Protein AF-A0A2N8KM62-F1 (afdb_monomer)

pLDDT: mean 80.36, std 12.89, range [34.88, 95.12]

Sequence (244 aa):
MKYATEVLDLLGTYPKRDFRMMEIVNYILGDNKNRQVREAARKAVTRVLQAMESGGSLVRIAPIHERGGYATYRLKSYAIPDDAPGEDRIASVLGDLSPEALARIRAHAKSQKLPDPYHAFMKQKTRSAGRGIGFELTFAEWWEFWQDHYHLRGSGPNDLCMGRYGDTGPYAVGNIYLTTIRGNMADYVGSAKKEADVANLTSRRRAELIAMAEAVANRPPPQYTYEQVQAMLKLGIPFELRAT

Secondary structure (DSSP, 8-state):
-TTHHHHHHHHHH-TT--EEHHHHHHHHHTT---HHHHHHHHHHHHHHHHHHHHTTSEEEEPPSSTTT---EEEES----TT---THHHHHHHHTT--HHHHHHHHHHHHHTT---HHHHHHHHHHHHHTTT--B---HHHHHHHHTTTGGGBSSSTTSEEEE-GGG-S-B-TTS-EEEEHHHHHHHHHHSHHHHHHHHHHHHHHHHHHHHHHHHHHTSPPPSS-HHHHHHHHHTT--------

Organism: NCBI:txid1389932

Solvent-accessible surface area (backbone atoms only — not comparable to full-atom values): 14134 Å² total; per-residue (Å²): 120,67,64,46,65,60,52,49,48,56,36,64,76,39,56,91,48,74,38,38,69,67,55,56,44,39,68,75,53,56,90,64,78,53,64,70,61,51,53,53,45,47,55,36,48,50,53,45,52,51,52,32,41,76,66,62,47,35,47,80,44,77,42,92,38,98,77,91,45,61,50,32,39,33,50,55,84,76,75,59,100,78,73,63,65,77,62,53,61,47,34,62,46,21,44,93,43,49,73,66,56,51,51,52,52,44,51,51,30,51,74,71,72,43,75,54,59,67,59,54,50,53,53,49,50,54,54,32,51,78,68,76,34,52,70,70,55,28,47,36,64,49,41,69,76,30,65,92,55,47,91,46,50,63,85,51,58,79,19,34,40,80,49,37,60,93,78,47,80,37,46,30,90,93,29,56,45,81,38,29,46,47,51,53,48,53,52,45,74,74,34,75,62,46,59,52,52,52,50,51,52,50,52,51,52,50,51,54,51,48,54,53,49,51,55,58,70,69,46,65,77,69,91,60,54,71,68,55,50,53,50,29,62,76,69,69,50,88,79,80,92,64,85,112

Mean predicted aligned error: 17.61 Å

Nearest PDB structures (foldseek):
  5u8o-assembly1_B  TM=7.313E-01  e=1.414E-01  Burkholderia multivorans ATCC 17616
  6lbi-assembly1_D  TM=6.551E-01  e=1.822E-01  Homo sapiens
  8clj-assembly1_A  TM=5.598E-01  e=9.074E-02  Homo sapiens
  5vyv-assembly1_A  TM=5.695E-01  e=1.605E-01  Escherichia coli O157:H7
  2hfh-assembly1_A  TM=5.813E-01  e=3.435E-01  Rattus norvegicus

Foldseek 3Di:
DPCLVLLCVVQVVPQPDWDFLVRSLCSVQPPDPDPVVSVVSSVVVVVNQVVCVVVVQKDWADFPDPPPTTIIMHGPPDPPVPPDDPLVVLCQQQPVDDPVNLVVQQVVCVVVVHPRLVVVVVVVCVVCVVVVAAAPDHSNRVCVQQVVPVVQDDDDQQGKDKAFVLNDHHNDVVGIDIDGNVRVVVSCVPHPVVVVVV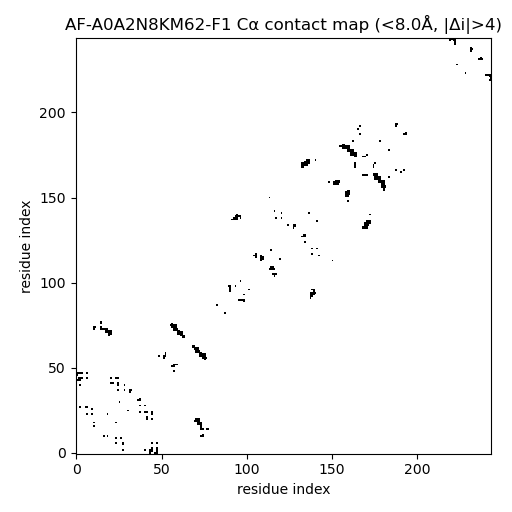VVVVVVVVVVVVVVVVVVVPFDDWPDDPVRVVVCVVVVNDDDRDRD

Radius of gyration: 28.02 Å; Cα contacts (8 Å, |Δi|>4): 225; chains: 1; bounding box: 74×58×62 Å

Structure (mmCIF, N/CA/C/O backbone):
data_AF-A0A2N8KM62-F1
#
_entry.id   AF-A0A2N8KM62-F1
#
loop_
_atom_site.group_PDB
_atom_site.id
_atom_site.type_symbol
_atom_site.label_atom_id
_atom_site.label_alt_id
_atom_site.label_comp_id
_atom_site.label_asym_id
_atom_site.label_entity_id
_atom_site.label_seq_id
_atom_site.pdbx_PDB_ins_code
_atom_site.Cartn_x
_atom_site.Cartn_y
_atom_site.Cartn_z
_atom_site.occupancy
_atom_site.B_iso_or_equiv
_atom_site.auth_seq_id
_atom_site.auth_comp_id
_atom_site.auth_asym_id
_atom_site.auth_atom_id
_atom_site.pdbx_PDB_model_num
ATOM 1 N N . MET A 1 1 ? 20.047 31.150 10.821 1.00 74.75 1 MET A N 1
ATOM 2 C CA . MET A 1 1 ? 18.856 30.986 9.952 1.00 74.75 1 MET A CA 1
ATOM 3 C C . MET A 1 1 ? 17.656 30.653 10.824 1.00 74.75 1 MET A C 1
AT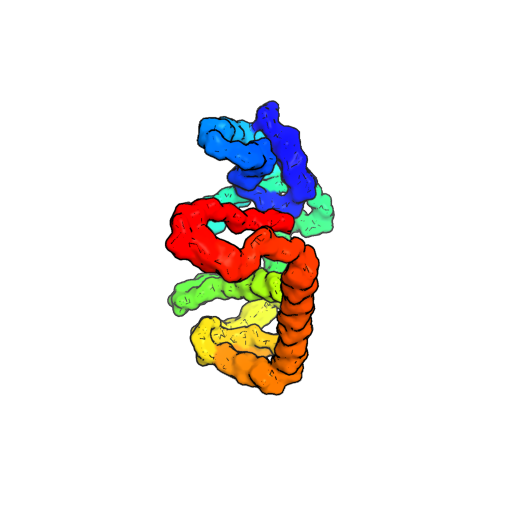OM 5 O O . MET A 1 1 ? 17.812 29.855 11.736 1.00 74.75 1 MET A O 1
ATOM 9 N N . LYS A 1 2 ? 16.487 31.255 10.578 1.00 84.06 2 LYS A N 1
ATOM 10 C CA . LYS A 1 2 ? 15.264 30.939 11.336 1.00 84.06 2 LYS A CA 1
ATOM 11 C C . LYS A 1 2 ? 14.815 29.499 11.030 1.00 84.06 2 LYS A C 1
ATOM 13 O O . LYS A 1 2 ? 14.810 29.134 9.857 1.00 84.06 2 LYS A O 1
ATOM 18 N N . TYR A 1 3 ? 14.434 28.735 12.056 1.00 90.62 3 TYR A N 1
ATOM 19 C CA . TYR A 1 3 ? 13.976 27.336 11.997 1.00 90.62 3 TYR A CA 1
ATOM 20 C C . TYR A 1 3 ? 15.023 26.262 11.658 1.00 90.62 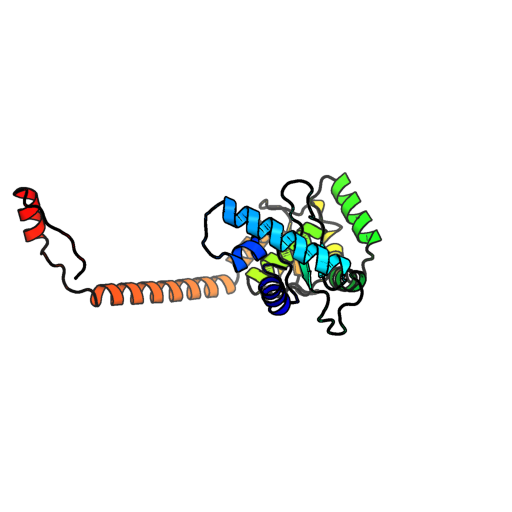3 TYR A C 1
ATOM 22 O O . TYR A 1 3 ? 14.665 25.133 11.336 1.00 90.62 3 TYR A O 1
ATOM 30 N N . ALA A 1 4 ? 16.317 26.591 11.676 1.00 88.00 4 ALA A N 1
ATOM 31 C CA . ALA A 1 4 ? 17.352 25.617 11.325 1.00 88.00 4 ALA A CA 1
ATOM 32 C C . ALA A 1 4 ? 17.422 24.452 12.324 1.00 88.00 4 ALA A C 1
ATOM 34 O O . ALA A 1 4 ? 17.518 23.301 11.908 1.00 88.00 4 ALA A O 1
ATOM 35 N N . THR A 1 5 ? 17.333 24.748 13.621 1.00 89.12 5 THR A N 1
ATOM 36 C CA . THR A 1 5 ? 17.393 23.743 14.687 1.00 89.12 5 THR A CA 1
ATOM 37 C C . THR A 1 5 ? 16.204 22.797 14.615 1.00 89.12 5 THR A C 1
ATOM 39 O O . THR A 1 5 ? 16.382 21.594 14.686 1.00 89.12 5 THR A O 1
ATOM 42 N N . GLU A 1 6 ? 15.007 23.324 14.388 1.00 92.25 6 GLU A N 1
ATOM 43 C CA . GLU A 1 6 ? 13.751 22.578 14.325 1.00 92.25 6 GLU A CA 1
ATOM 44 C C . GLU A 1 6 ? 13.680 21.689 13.078 1.00 92.25 6 GLU A C 1
ATOM 46 O O . GLU A 1 6 ? 13.159 20.578 13.125 1.00 92.25 6 GLU A O 1
ATOM 51 N N . VAL A 1 7 ? 14.234 22.158 11.955 1.00 91.31 7 VAL A N 1
ATOM 52 C CA . VAL A 1 7 ? 14.381 21.337 10.745 1.00 91.31 7 VAL A CA 1
ATOM 53 C C . VAL A 1 7 ? 15.374 20.201 10.988 1.00 91.31 7 VAL A C 1
ATOM 55 O O . VAL A 1 7 ? 15.086 19.062 10.628 1.00 91.31 7 VAL A O 1
ATOM 58 N N . LEU A 1 8 ? 16.527 20.487 11.598 1.00 88.50 8 LEU A N 1
ATOM 59 C CA . LEU A 1 8 ? 17.526 19.465 11.918 1.00 88.50 8 LEU A CA 1
ATOM 60 C C . LEU A 1 8 ? 17.007 18.454 12.940 1.00 88.50 8 LEU A C 1
ATOM 62 O O . LEU A 1 8 ? 17.235 17.264 12.767 1.00 88.50 8 LEU A O 1
ATOM 66 N N . ASP A 1 9 ? 16.279 18.917 13.950 1.00 88.88 9 ASP A N 1
ATOM 67 C CA . ASP A 1 9 ? 15.632 18.092 14.964 1.00 88.88 9 ASP A CA 1
ATOM 68 C C . ASP A 1 9 ? 14.613 17.135 14.329 1.00 88.88 9 ASP A C 1
ATOM 70 O O . ASP A 1 9 ? 14.718 15.919 14.493 1.00 88.88 9 ASP A O 1
ATOM 74 N N . LEU A 1 10 ? 13.701 17.647 13.493 1.00 89.19 10 LEU A N 1
ATOM 75 C CA . LEU A 1 10 ? 12.715 16.821 12.790 1.00 89.19 10 LEU A CA 1
ATOM 76 C C . LEU A 1 10 ? 13.371 15.775 11.884 1.00 89.19 10 LEU A C 1
ATOM 78 O O . LEU A 1 10 ? 13.026 14.593 11.932 1.00 89.19 10 LEU A O 1
ATOM 82 N N . LEU A 1 11 ? 14.292 16.209 11.021 1.00 87.00 11 LEU A N 1
ATOM 83 C CA . LEU A 1 11 ? 14.924 15.308 10.061 1.00 87.00 11 LEU A CA 1
ATOM 84 C C . LEU A 1 11 ? 15.868 14.318 10.758 1.00 87.00 11 LEU A C 1
ATOM 86 O O . LEU A 1 11 ? 15.978 13.174 10.324 1.00 87.00 11 LEU A O 1
ATOM 90 N N . GLY A 1 12 ? 16.535 14.748 11.831 1.00 80.06 12 GLY A N 1
ATOM 91 C CA . GLY A 1 12 ? 17.458 13.938 12.624 1.00 80.06 12 GLY A CA 1
ATOM 92 C C . GLY A 1 12 ? 16.749 12.911 13.499 1.00 80.06 12 GLY A C 1
ATOM 93 O O . GLY A 1 12 ? 17.238 11.794 13.635 1.00 80.06 12 GLY A O 1
ATOM 94 N N . THR A 1 13 ? 15.565 13.242 14.018 1.00 84.62 13 THR A N 1
ATOM 95 C CA . THR A 1 13 ? 14.718 12.297 14.763 1.00 84.62 13 THR A CA 1
ATOM 96 C C . THR A 1 13 ? 14.219 11.164 13.864 1.00 84.62 13 THR A C 1
ATOM 98 O O . THR A 1 13 ? 14.067 10.026 14.307 1.00 84.62 13 THR A O 1
ATOM 101 N N . TYR A 1 14 ? 13.987 11.447 12.578 1.00 79.94 14 TYR A N 1
ATOM 102 C CA . TYR A 1 14 ? 13.436 10.485 11.622 1.00 79.94 14 TYR A CA 1
ATOM 103 C C . TYR A 1 14 ? 14.301 10.353 10.353 1.00 79.94 14 TYR A C 1
ATOM 105 O O . TYR A 1 14 ? 13.837 10.663 9.251 1.00 79.94 14 TYR A O 1
ATOM 113 N N . PRO A 1 15 ? 15.530 9.814 10.453 1.00 71.12 15 PRO A N 1
ATOM 114 C CA . PRO A 1 15 ? 16.507 9.843 9.360 1.00 71.12 15 PRO A CA 1
ATOM 115 C C . PRO A 1 15 ? 16.106 8.987 8.147 1.00 71.12 15 PRO A C 1
ATOM 117 O O . PRO A 1 15 ? 16.557 9.233 7.033 1.00 71.12 15 PRO A O 1
ATOM 120 N N . LYS A 1 16 ? 15.229 7.989 8.335 1.00 69.62 16 LYS A N 1
ATOM 121 C CA . LYS A 1 16 ? 14.744 7.088 7.270 1.00 69.62 16 LYS A CA 1
ATOM 122 C C . LYS A 1 16 ? 13.489 7.598 6.551 1.00 69.62 16 LYS A C 1
ATOM 124 O O . LYS A 1 16 ? 13.019 6.940 5.623 1.00 69.62 16 LYS A O 1
ATOM 129 N N . ARG A 1 17 ? 12.909 8.717 6.996 1.00 78.56 17 ARG A N 1
ATOM 130 C CA . ARG A 1 17 ? 11.636 9.237 6.487 1.00 78.56 17 ARG A CA 1
ATOM 131 C C . ARG A 1 17 ? 11.856 10.416 5.548 1.00 78.56 17 ARG A C 1
ATOM 133 O O . ARG A 1 17 ? 12.676 11.291 5.795 1.00 78.56 17 ARG A O 1
ATOM 140 N N . ASP A 1 18 ? 11.049 10.442 4.497 1.00 84.38 18 ASP A N 1
ATOM 141 C CA . ASP A 1 18 ? 10.949 11.564 3.576 1.00 84.38 18 ASP A CA 1
ATOM 142 C C . ASP A 1 18 ? 9.881 12.541 4.049 1.00 84.38 18 ASP A C 1
ATOM 144 O O . ASP A 1 18 ? 8.747 12.145 4.332 1.00 84.38 18 ASP A O 1
ATOM 148 N N . PHE A 1 19 ? 10.235 13.822 4.107 1.00 89.62 19 PHE A N 1
ATOM 149 C CA . PHE A 1 19 ? 9.333 14.872 4.563 1.00 89.62 19 PHE A CA 1
ATOM 150 C C . PHE A 1 19 ? 8.953 15.814 3.434 1.00 89.62 19 PHE A C 1
ATOM 152 O O . PHE A 1 19 ? 9.796 16.271 2.662 1.00 89.62 19 PHE A O 1
ATOM 159 N N . ARG A 1 20 ? 7.668 16.158 3.358 1.00 93.19 20 ARG A N 1
ATOM 160 C CA . ARG A 1 20 ? 7.171 17.223 2.482 1.00 93.19 20 ARG A CA 1
ATOM 161 C C . ARG A 1 20 ? 7.429 18.583 3.109 1.00 93.19 20 ARG A C 1
ATOM 163 O O . ARG A 1 20 ? 7.336 18.739 4.323 1.00 93.19 20 ARG A O 1
ATOM 170 N N . MET A 1 21 ? 7.579 19.610 2.272 1.00 92.75 21 MET A N 1
ATOM 171 C CA . MET A 1 21 ? 7.675 21.008 2.726 1.00 92.75 21 MET A CA 1
ATOM 172 C C . MET A 1 21 ? 6.576 21.372 3.741 1.00 92.75 21 MET A C 1
ATOM 174 O O . MET A 1 21 ? 6.852 21.960 4.782 1.00 92.75 21 MET A O 1
ATOM 178 N N . MET A 1 22 ? 5.326 20.990 3.463 1.00 90.50 22 MET A N 1
ATOM 179 C CA . MET A 1 22 ? 4.202 21.311 4.347 1.00 90.50 22 MET A CA 1
ATOM 180 C C . MET A 1 22 ? 4.213 20.530 5.662 1.00 90.50 22 MET A C 1
ATOM 182 O O . MET A 1 22 ? 3.691 21.033 6.648 1.00 90.50 22 MET A O 1
ATOM 186 N N . GLU A 1 23 ? 4.816 19.345 5.705 1.00 90.25 23 GLU A N 1
ATOM 187 C CA . GLU A 1 23 ? 4.954 18.575 6.946 1.00 90.25 23 GLU A CA 1
ATOM 188 C C . GLU A 1 23 ? 5.985 19.219 7.869 1.00 90.25 23 GLU A C 1
ATOM 190 O O . GLU A 1 23 ? 5.721 19.362 9.057 1.00 90.25 23 GLU A O 1
ATOM 195 N N . ILE A 1 24 ? 7.094 19.706 7.308 1.00 93.00 24 ILE A N 1
ATOM 196 C CA . ILE A 1 24 ? 8.117 20.452 8.052 1.00 93.00 24 ILE A CA 1
ATOM 197 C C . ILE A 1 24 ? 7.524 21.751 8.613 1.00 93.00 24 ILE A C 1
ATOM 199 O O . ILE A 1 24 ? 7.678 22.062 9.790 1.00 93.00 24 ILE A O 1
ATOM 203 N N . VAL A 1 25 ? 6.782 22.498 7.789 1.00 93.19 25 VAL A N 1
ATOM 204 C CA . VAL A 1 25 ? 6.113 23.732 8.234 1.00 93.19 25 VAL A CA 1
ATOM 205 C C . VAL A 1 25 ? 5.067 23.446 9.316 1.00 93.19 25 VAL A C 1
ATOM 207 O O . VAL A 1 25 ? 4.965 24.215 10.269 1.00 93.19 25 VAL A O 1
ATOM 210 N N . ASN A 1 26 ? 4.306 22.353 9.196 1.00 92.50 26 ASN A N 1
ATOM 211 C CA . ASN A 1 26 ? 3.326 21.955 10.208 1.00 92.50 26 ASN A CA 1
ATOM 212 C C . ASN A 1 26 ? 3.988 21.527 11.522 1.00 92.50 26 ASN A C 1
ATOM 214 O O . ASN A 1 26 ? 3.455 21.847 12.575 1.00 92.50 26 ASN A O 1
ATOM 218 N N . TYR A 1 27 ? 5.144 20.861 11.477 1.00 91.25 27 TYR A N 1
ATOM 219 C CA . TYR A 1 27 ? 5.909 20.526 12.681 1.00 91.25 27 TYR A CA 1
ATOM 220 C C . TYR A 1 27 ? 6.332 21.786 13.448 1.00 91.25 27 TYR A C 1
ATOM 222 O O . TYR A 1 27 ? 6.146 21.875 14.654 1.00 91.25 27 TYR A O 1
ATOM 230 N N . ILE A 1 28 ? 6.825 22.796 12.727 1.00 90.75 28 ILE A N 1
ATOM 231 C CA . ILE A 1 28 ? 7.325 24.045 13.315 1.00 90.75 28 ILE A CA 1
ATOM 232 C C . ILE A 1 28 ? 6.195 24.927 13.866 1.00 90.75 28 ILE A C 1
ATOM 234 O O . ILE A 1 28 ? 6.356 25.576 14.896 1.00 90.75 28 ILE A O 1
ATOM 238 N N . LEU A 1 29 ? 5.076 25.030 13.142 1.00 90.19 29 LEU A N 1
ATOM 239 C CA . LEU A 1 29 ? 4.001 25.978 13.462 1.00 90.19 29 LEU A CA 1
ATOM 240 C C . LEU A 1 29 ? 2.805 25.360 14.199 1.00 90.19 29 LEU A C 1
ATOM 242 O O . LEU A 1 29 ? 1.929 26.109 14.639 1.00 90.19 29 LEU A O 1
ATOM 246 N N . GLY A 1 30 ? 2.729 24.030 14.288 1.00 86.12 30 GLY A N 1
ATOM 247 C CA . GLY A 1 30 ? 1.574 23.316 14.828 1.00 86.12 30 GLY A CA 1
ATOM 248 C C . GLY A 1 30 ? 0.262 23.731 14.153 1.00 86.12 30 GLY A C 1
ATOM 249 O O . GLY A 1 30 ? 0.181 23.872 12.928 1.00 86.12 30 GLY A O 1
ATOM 250 N N . ASP A 1 31 ? -0.756 23.994 14.975 1.00 79.88 31 ASP A N 1
ATOM 251 C CA . ASP A 1 31 ? -2.114 24.364 14.553 1.00 79.88 31 ASP A CA 1
ATOM 252 C C . ASP A 1 31 ? -2.288 25.840 14.149 1.00 79.88 31 ASP A C 1
ATOM 254 O O . ASP A 1 31 ? -3.412 26.320 13.967 1.00 79.88 31 ASP A O 1
ATOM 258 N N . ASN A 1 32 ? -1.204 26.600 13.957 1.00 79.50 32 ASN A N 1
ATOM 259 C CA . ASN A 1 32 ? -1.319 27.990 13.525 1.00 79.50 32 ASN A CA 1
ATOM 260 C C . ASN A 1 32 ? -1.858 28.091 12.081 1.00 79.50 32 ASN A C 1
ATOM 262 O O . ASN A 1 32 ? -1.173 27.786 11.095 1.00 79.50 32 ASN A O 1
ATOM 266 N N . LYS A 1 33 ? -3.105 28.565 11.959 1.00 78.56 33 LYS A N 1
ATOM 267 C CA . LYS A 1 33 ? -3.825 28.728 10.683 1.00 78.56 33 LYS A CA 1
ATOM 268 C C . LYS A 1 33 ? -3.544 30.063 9.983 1.00 78.56 33 LYS A C 1
ATOM 270 O O . LYS A 1 33 ? -4.057 30.285 8.887 1.00 78.56 33 LYS A O 1
ATOM 275 N N . ASN A 1 34 ? -2.732 30.954 10.561 1.00 91.06 34 ASN A N 1
ATOM 276 C CA . ASN A 1 34 ? -2.443 32.248 9.945 1.00 91.06 34 ASN A CA 1
ATOM 277 C C . ASN A 1 34 ? -1.604 32.074 8.666 1.00 91.06 34 ASN A C 1
ATOM 279 O O . ASN A 1 34 ? -0.435 31.679 8.696 1.00 91.06 34 ASN A O 1
ATOM 283 N N . ARG A 1 35 ? -2.201 32.427 7.523 1.00 87.75 35 ARG A N 1
ATOM 284 C CA . ARG A 1 35 ? -1.598 32.290 6.192 1.00 87.75 35 ARG A CA 1
ATOM 285 C C . ARG A 1 35 ? -0.274 33.044 6.046 1.00 87.75 35 ARG A C 1
ATOM 287 O O . ARG A 1 35 ? 0.661 32.500 5.465 1.00 87.75 35 ARG A O 1
ATOM 294 N N . GLN A 1 36 ? -0.173 34.265 6.571 1.00 88.75 36 GLN A N 1
ATOM 295 C CA . GLN A 1 36 ? 1.046 35.075 6.449 1.00 88.75 36 GLN A CA 1
ATOM 296 C C . GLN A 1 36 ? 2.212 34.437 7.212 1.00 88.75 36 GLN A C 1
ATOM 298 O O . GLN A 1 36 ? 3.330 34.362 6.702 1.00 88.75 36 GLN A O 1
ATOM 303 N N . VAL A 1 37 ? 1.929 33.905 8.404 1.00 87.56 37 VAL A N 1
ATOM 304 C CA . VAL A 1 37 ? 2.913 33.206 9.241 1.00 87.56 37 VAL A CA 1
ATOM 305 C C . VAL A 1 37 ? 3.385 31.918 8.565 1.00 87.56 37 VAL A C 1
ATOM 307 O O . VAL A 1 37 ? 4.587 31.654 8.519 1.00 87.56 37 VAL A O 1
ATOM 310 N N . ARG A 1 38 ? 2.467 31.152 7.962 1.00 91.19 38 ARG A N 1
ATOM 311 C CA . ARG A 1 38 ? 2.794 29.926 7.215 1.00 91.19 38 ARG A CA 1
ATOM 312 C C . ARG A 1 38 ? 3.667 30.198 5.992 1.00 91.19 38 ARG A C 1
ATOM 314 O O . ARG A 1 38 ? 4.646 29.487 5.783 1.00 91.19 38 ARG A O 1
ATOM 321 N N . GLU A 1 39 ? 3.371 31.241 5.218 1.00 90.56 39 GLU A N 1
ATOM 322 C CA . GLU A 1 39 ? 4.208 31.638 4.076 1.00 90.56 39 GLU A CA 1
ATOM 323 C C . GLU A 1 39 ? 5.596 32.120 4.518 1.00 90.56 39 GLU A C 1
ATOM 325 O O . GLU A 1 39 ? 6.606 31.777 3.898 1.00 90.56 39 GLU A O 1
ATOM 330 N N . ALA A 1 40 ? 5.675 32.873 5.618 1.00 90.88 40 ALA A N 1
ATOM 331 C CA . ALA A 1 40 ? 6.950 33.296 6.188 1.00 90.88 40 ALA A CA 1
ATOM 332 C C . ALA A 1 40 ? 7.792 32.095 6.656 1.00 90.88 40 ALA A C 1
ATOM 334 O O . ALA A 1 40 ? 8.988 32.034 6.356 1.00 90.88 40 ALA A O 1
ATOM 335 N N . ALA A 1 41 ? 7.172 31.117 7.325 1.00 91.56 41 ALA A N 1
ATOM 336 C CA . ALA A 1 41 ? 7.832 29.882 7.743 1.00 91.56 41 ALA A CA 1
ATOM 337 C C . ALA A 1 41 ? 8.275 29.038 6.547 1.00 91.56 41 ALA A C 1
ATOM 339 O O . ALA A 1 41 ? 9.430 28.629 6.492 1.00 91.56 41 ALA A O 1
ATOM 340 N N . ARG A 1 42 ? 7.421 28.869 5.534 1.00 93.94 42 ARG A N 1
ATOM 341 C CA . ARG A 1 42 ? 7.772 28.172 4.291 1.00 93.94 42 ARG A CA 1
ATOM 342 C C . ARG A 1 42 ? 8.997 28.791 3.621 1.00 93.94 42 ARG A C 1
ATOM 344 O O . ARG A 1 42 ? 9.914 28.064 3.242 1.00 93.94 42 ARG A O 1
ATOM 351 N N . LYS A 1 43 ? 9.054 30.123 3.502 1.00 94.62 43 LYS A N 1
ATOM 352 C CA . LYS A 1 43 ? 10.223 30.829 2.947 1.00 94.62 43 LYS A CA 1
ATOM 353 C C . LYS A 1 43 ? 11.472 30.630 3.808 1.00 94.62 43 LYS A C 1
ATOM 355 O O . LYS A 1 43 ? 12.559 30.470 3.265 1.00 94.62 43 LYS A O 1
ATOM 360 N N . ALA A 1 44 ? 11.336 30.643 5.133 1.00 93.19 44 ALA A N 1
ATOM 361 C CA . ALA A 1 44 ? 12.453 30.410 6.047 1.00 93.19 44 ALA A CA 1
ATOM 362 C C . ALA A 1 44 ? 12.997 28.974 5.942 1.00 93.19 44 ALA A C 1
ATOM 364 O O . ALA A 1 44 ? 14.191 28.808 5.704 1.00 93.19 44 ALA A O 1
ATOM 365 N N . VAL A 1 45 ? 12.123 27.965 5.994 1.00 94.50 45 VAL A N 1
ATOM 366 C CA . VAL A 1 45 ? 12.463 26.545 5.796 1.00 94.50 45 VAL A CA 1
ATOM 367 C C . VAL A 1 45 ? 13.092 26.316 4.423 1.00 94.50 45 VAL A C 1
ATOM 369 O O . VAL A 1 45 ? 14.090 25.616 4.320 1.00 94.50 45 VAL A O 1
ATOM 372 N N . THR A 1 46 ? 12.580 26.958 3.368 1.00 95.06 46 THR A N 1
ATOM 373 C CA . THR A 1 46 ? 13.160 26.853 2.016 1.00 95.06 46 THR A CA 1
ATOM 374 C C . THR A 1 46 ? 14.630 27.271 1.997 1.00 95.06 46 THR A C 1
ATOM 376 O O . THR A 1 46 ? 15.447 26.558 1.425 1.00 95.06 46 THR A O 1
ATOM 379 N N . ARG A 1 47 ? 14.990 28.374 2.667 1.00 95.12 47 ARG A N 1
ATOM 380 C CA . ARG A 1 47 ? 16.391 28.821 2.754 1.00 95.12 47 ARG A CA 1
ATOM 381 C C . ARG A 1 47 ? 17.264 27.835 3.529 1.00 95.12 47 ARG A C 1
ATOM 383 O O . ARG A 1 47 ? 18.398 27.606 3.132 1.00 95.12 47 ARG A O 1
ATOM 390 N N . VAL A 1 48 ? 16.735 27.246 4.604 1.00 94.50 48 VAL A N 1
ATOM 391 C CA . VAL A 1 48 ? 17.441 26.217 5.385 1.00 94.50 48 VAL A CA 1
ATOM 392 C C . VAL A 1 48 ? 17.713 24.987 4.523 1.00 94.50 48 VAL A C 1
ATOM 394 O O . VAL A 1 48 ? 18.856 24.560 4.424 1.00 94.50 48 VAL A O 1
ATOM 397 N N . LEU A 1 49 ? 16.691 24.458 3.845 1.00 93.06 49 LEU A N 1
ATOM 398 C CA . LEU A 1 49 ? 16.836 23.274 2.997 1.00 93.06 49 LEU A CA 1
ATOM 399 C C . LEU A 1 49 ? 17.784 23.531 1.821 1.00 93.06 49 LEU A C 1
ATOM 401 O O . LEU A 1 49 ? 18.624 22.687 1.545 1.00 93.06 49 LEU A O 1
ATOM 405 N N . GLN A 1 50 ? 17.715 24.707 1.187 1.00 93.62 50 GLN A N 1
ATOM 406 C CA . GLN A 1 50 ? 18.667 25.108 0.145 1.00 93.62 50 GLN A CA 1
ATOM 407 C C . GLN A 1 50 ? 20.101 25.184 0.678 1.00 93.62 50 GLN A C 1
ATOM 409 O O . GLN A 1 50 ? 21.017 24.694 0.030 1.00 93.62 50 GLN A O 1
ATOM 414 N N . ALA A 1 51 ? 20.310 25.756 1.866 1.00 91.69 51 ALA A N 1
ATOM 415 C CA . ALA A 1 51 ? 21.633 25.811 2.479 1.00 91.69 51 ALA A CA 1
ATOM 416 C C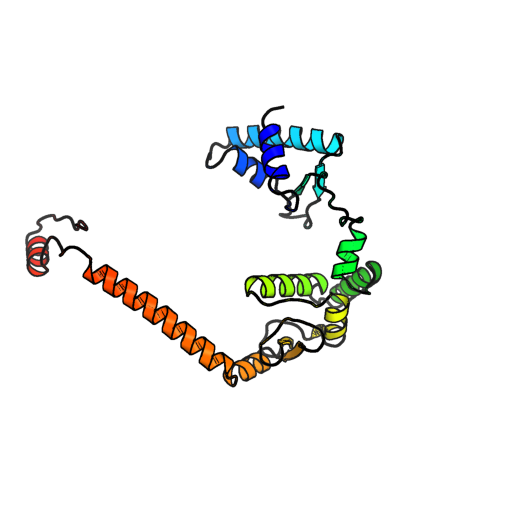 . ALA A 1 51 ? 22.172 24.410 2.817 1.00 91.69 51 ALA A C 1
ATOM 418 O O . ALA A 1 51 ? 23.355 24.148 2.622 1.00 91.69 51 ALA A O 1
ATOM 419 N N . MET A 1 52 ? 21.314 23.498 3.282 1.00 90.56 52 MET A N 1
ATOM 420 C CA . MET A 1 52 ? 21.697 22.113 3.574 1.00 90.56 52 MET A CA 1
ATOM 421 C C . MET A 1 52 ? 21.925 21.276 2.306 1.00 90.56 52 MET A C 1
ATOM 423 O O . MET A 1 52 ? 22.792 20.406 2.311 1.00 90.56 52 MET A O 1
ATOM 427 N N . GLU A 1 53 ? 21.175 21.535 1.232 1.00 90.56 53 GLU A N 1
ATOM 428 C CA . GLU A 1 53 ? 21.358 20.929 -0.095 1.00 90.56 53 GLU A CA 1
ATOM 429 C C . GLU A 1 53 ? 22.697 21.376 -0.698 1.00 90.56 53 GLU A C 1
ATOM 431 O O . GLU A 1 53 ? 23.512 20.533 -1.064 1.00 90.56 53 GLU A O 1
ATOM 436 N N . SER A 1 54 ? 22.991 22.682 -0.676 1.00 87.75 54 SER A N 1
ATOM 437 C CA . SER A 1 54 ? 24.292 23.227 -1.090 1.00 87.75 54 SER A CA 1
ATOM 438 C C . SER A 1 54 ? 25.451 22.741 -0.215 1.00 87.75 54 SER A C 1
ATOM 440 O O . SER A 1 54 ? 26.553 22.539 -0.712 1.00 87.75 54 SER A O 1
ATOM 442 N N . GLY A 1 55 ? 25.209 22.540 1.084 1.00 84.25 55 GLY A N 1
ATOM 443 C CA . GLY A 1 55 ? 26.179 21.970 2.022 1.00 84.25 55 GLY A CA 1
ATOM 444 C C . GLY A 1 55 ? 26.341 20.451 1.910 1.00 84.25 55 GLY A C 1
ATOM 445 O O . GLY A 1 55 ? 27.175 19.878 2.602 1.00 84.25 55 GLY A O 1
ATOM 446 N N . GLY A 1 56 ? 25.544 19.786 1.068 1.00 82.38 56 GLY A N 1
ATOM 447 C CA . GLY A 1 56 ? 25.612 18.344 0.852 1.00 82.38 56 GLY A CA 1
ATOM 448 C C . GLY A 1 56 ? 25.086 17.491 2.008 1.00 82.38 56 GLY A C 1
ATOM 449 O O . GLY A 1 56 ? 25.263 16.279 1.966 1.00 82.38 56 GLY A O 1
ATOM 450 N N . SER A 1 57 ? 24.428 18.074 3.012 1.00 84.75 57 SER A N 1
ATOM 451 C CA . SER A 1 57 ? 23.871 17.358 4.174 1.00 84.75 57 SER A CA 1
ATOM 452 C C . SER A 1 57 ? 22.414 16.929 3.981 1.00 84.75 57 SER A C 1
ATOM 454 O O . SER A 1 57 ? 21.854 16.248 4.838 1.00 84.75 57 SER A O 1
ATOM 456 N N . LEU A 1 58 ? 21.783 17.318 2.871 1.00 88.62 58 LEU A N 1
ATOM 457 C CA . LEU A 1 58 ? 20.383 17.045 2.551 1.00 88.62 58 LEU A CA 1
ATOM 458 C C . LEU A 1 58 ? 20.253 16.451 1.147 1.00 88.62 58 LEU A C 1
ATOM 460 O O . LEU A 1 58 ? 20.942 16.873 0.222 1.00 88.62 58 LEU A O 1
ATOM 464 N N . VAL A 1 59 ? 19.317 15.520 0.987 1.00 86.75 59 VAL A N 1
ATOM 465 C CA . VAL A 1 59 ? 18.880 14.992 -0.306 1.00 86.75 59 VAL A CA 1
ATOM 466 C C . VAL A 1 59 ? 17.466 15.489 -0.595 1.00 86.75 59 VAL A C 1
ATOM 468 O O . VAL A 1 59 ? 16.560 15.351 0.234 1.00 86.75 59 VAL A O 1
ATOM 471 N N . ARG A 1 60 ? 17.275 16.056 -1.789 1.00 88.44 60 ARG A N 1
ATOM 472 C CA . ARG A 1 60 ? 15.974 16.462 -2.325 1.00 88.44 60 ARG A CA 1
ATOM 473 C C . ARG A 1 60 ? 15.531 15.475 -3.401 1.00 88.44 60 ARG A C 1
ATOM 475 O O . ARG A 1 60 ? 16.217 15.296 -4.402 1.00 88.44 60 ARG A O 1
ATOM 482 N N . ILE A 1 61 ? 14.353 14.887 -3.224 1.00 84.88 61 ILE A N 1
ATOM 483 C CA . ILE A 1 61 ? 13.757 13.944 -4.174 1.00 84.88 61 ILE A CA 1
ATOM 484 C C . ILE A 1 61 ? 12.668 14.675 -4.965 1.00 84.88 61 ILE A C 1
ATOM 486 O O . ILE A 1 61 ? 11.783 15.323 -4.394 1.00 84.88 61 ILE A O 1
ATOM 490 N N . ALA A 1 62 ? 12.757 14.612 -6.294 1.00 78.94 62 ALA A N 1
ATOM 491 C CA . ALA A 1 62 ? 11.792 15.235 -7.193 1.00 78.94 62 ALA A CA 1
ATOM 492 C C . ALA A 1 62 ? 10.414 14.541 -7.112 1.00 78.94 62 ALA A C 1
ATOM 494 O O . ALA A 1 62 ? 10.338 13.341 -6.844 1.00 78.94 62 ALA A O 1
ATOM 495 N N . PRO A 1 63 ? 9.311 15.276 -7.340 1.00 81.12 63 PRO A N 1
ATOM 496 C CA . PRO A 1 63 ? 7.976 14.686 -7.361 1.00 81.12 63 PRO A CA 1
ATOM 497 C C . PRO A 1 63 ? 7.849 13.595 -8.434 1.00 81.12 63 PRO A C 1
ATOM 499 O O . PRO A 1 63 ? 8.269 13.786 -9.570 1.00 81.12 63 PRO A O 1
ATOM 502 N N . ILE A 1 64 ? 7.196 12.481 -8.085 1.00 67.69 64 ILE A N 1
ATOM 503 C CA . ILE A 1 64 ? 6.948 11.345 -8.999 1.00 67.69 64 ILE A CA 1
ATOM 504 C C . ILE A 1 64 ? 5.963 11.719 -10.123 1.00 67.69 64 ILE A C 1
ATOM 506 O O . ILE A 1 64 ? 6.027 11.174 -11.222 1.00 67.69 64 ILE A O 1
ATOM 510 N N . HIS A 1 65 ? 5.041 12.647 -9.852 1.00 67.19 65 HIS A N 1
ATOM 511 C CA . HIS A 1 65 ? 4.006 13.084 -10.789 1.00 67.19 65 HIS A CA 1
ATOM 512 C C . HIS A 1 65 ? 4.100 14.588 -11.050 1.00 67.19 65 HIS A C 1
ATOM 514 O O . HIS A 1 65 ? 4.211 15.375 -10.111 1.00 67.19 65 HIS A O 1
ATOM 520 N N . GLU A 1 66 ? 3.968 14.991 -12.315 1.00 62.09 66 GLU A N 1
ATOM 521 C CA . GLU A 1 66 ? 4.005 16.402 -12.729 1.00 62.09 66 GLU A CA 1
ATOM 522 C C . GLU A 1 66 ? 2.827 17.222 -12.175 1.00 62.09 66 GLU A C 1
ATOM 524 O O . GLU A 1 66 ? 2.975 18.403 -11.867 1.00 62.09 66 GLU A O 1
ATOM 529 N N . ARG A 1 67 ? 1.651 16.602 -11.997 1.00 56.16 67 ARG A N 1
ATOM 530 C CA . ARG A 1 67 ? 0.465 17.240 -11.403 1.00 56.16 67 ARG A CA 1
ATOM 531 C C . ARG A 1 67 ? 0.184 16.670 -10.017 1.00 56.16 67 ARG A C 1
ATOM 533 O O . ARG A 1 67 ? -0.030 15.472 -9.869 1.00 56.16 67 ARG A O 1
ATOM 540 N N . GLY A 1 68 ? 0.172 17.540 -9.006 1.00 62.72 68 GLY A N 1
ATOM 541 C CA . GLY A 1 68 ? -0.120 17.177 -7.612 1.00 62.72 68 GLY A CA 1
ATOM 542 C C . GLY A 1 68 ? 1.027 16.484 -6.866 1.00 62.72 68 GLY A C 1
ATOM 543 O O . GLY A 1 68 ? 0.895 16.218 -5.672 1.00 62.72 68 GLY A O 1
ATOM 544 N N . GLY A 1 69 ? 2.153 16.219 -7.532 1.00 69.06 69 GLY A N 1
ATOM 545 C CA . GLY A 1 69 ? 3.358 15.720 -6.885 1.00 69.06 69 GLY A CA 1
ATOM 546 C C . GLY A 1 69 ? 4.048 16.801 -6.056 1.00 69.06 69 GLY A C 1
ATOM 547 O O . GLY A 1 69 ? 4.041 17.985 -6.389 1.00 69.06 69 GLY A O 1
ATOM 548 N N . TYR A 1 70 ? 4.668 16.379 -4.962 1.00 82.00 70 TYR A N 1
ATOM 549 C CA . TYR A 1 70 ? 5.467 17.228 -4.085 1.00 82.00 70 TYR A CA 1
ATOM 550 C C . TYR A 1 70 ? 6.905 16.713 -4.035 1.00 82.00 70 TYR A C 1
ATOM 552 O O . TYR A 1 70 ? 7.142 15.509 -4.098 1.00 82.00 70 TYR A O 1
ATOM 560 N N . ALA A 1 71 ? 7.862 17.631 -3.908 1.00 86.25 71 ALA A N 1
ATOM 561 C CA . ALA A 1 71 ? 9.228 17.260 -3.565 1.00 86.25 71 ALA A CA 1
ATOM 562 C C . ALA A 1 71 ? 9.293 16.814 -2.098 1.00 86.25 71 ALA A C 1
ATOM 564 O O . ALA A 1 71 ? 8.570 17.353 -1.246 1.00 86.25 71 ALA A O 1
ATOM 565 N N . THR A 1 72 ? 10.173 15.862 -1.810 1.00 89.94 72 THR A N 1
ATOM 566 C CA . THR A 1 72 ? 10.469 15.421 -0.446 1.00 89.94 72 THR A CA 1
ATOM 567 C C . THR A 1 72 ? 11.937 15.630 -0.094 1.00 89.94 72 THR A C 1
ATOM 569 O O . THR A 1 72 ? 12.794 15.756 -0.970 1.00 89.94 72 THR A O 1
ATOM 572 N N . TYR A 1 73 ? 12.208 15.720 1.206 1.00 90.62 73 TYR A N 1
ATOM 573 C CA . TYR A 1 73 ? 13.506 16.079 1.767 1.00 90.62 73 TYR A CA 1
ATOM 574 C C . TYR A 1 73 ? 13.904 15.094 2.872 1.00 90.62 73 TYR A C 1
ATOM 576 O O . TYR A 1 73 ? 13.052 14.705 3.677 1.00 90.62 73 TYR A O 1
ATOM 584 N N . ARG A 1 74 ? 15.191 14.727 2.923 1.00 87.50 74 ARG A N 1
ATOM 585 C CA . ARG A 1 74 ? 15.789 13.829 3.931 1.00 87.50 74 ARG A CA 1
ATOM 586 C C . ARG A 1 74 ? 17.242 14.230 4.222 1.00 87.50 74 ARG A C 1
ATOM 588 O O . ARG A 1 74 ? 17.933 14.703 3.321 1.00 87.50 74 ARG A O 1
ATOM 595 N N . LEU A 1 75 ? 17.719 14.040 5.457 1.00 85.81 75 LEU A N 1
ATOM 596 C CA . LEU A 1 75 ? 19.141 14.194 5.803 1.00 85.81 75 LEU A CA 1
ATOM 597 C C . LEU A 1 75 ? 20.008 13.119 5.135 1.00 85.81 75 LEU A C 1
ATOM 599 O O . LEU A 1 75 ? 19.599 11.969 5.003 1.00 85.81 75 LEU A O 1
ATOM 603 N N . LYS A 1 76 ? 21.235 13.495 4.766 1.00 77.06 76 LYS A N 1
ATOM 604 C CA . LYS A 1 76 ? 22.242 12.589 4.197 1.00 77.06 76 LYS A CA 1
ATOM 605 C C . LYS A 1 76 ? 23.010 11.804 5.275 1.00 77.06 76 LYS A C 1
ATOM 607 O O . LYS A 1 76 ? 23.575 10.758 4.984 1.00 77.06 76 LYS A O 1
ATOM 612 N N . SER A 1 77 ? 23.033 12.282 6.521 1.00 54.88 77 SER A N 1
ATOM 613 C CA . SER A 1 77 ? 23.842 11.717 7.610 1.00 54.88 77 SER A CA 1
ATOM 614 C C . SER A 1 77 ? 23.031 10.840 8.573 1.00 54.88 77 SER A C 1
ATOM 616 O O . SER A 1 77 ? 22.580 11.298 9.617 1.00 54.88 77 SER A O 1
ATOM 618 N N . TYR A 1 78 ? 22.859 9.580 8.189 1.00 43.75 78 TYR A N 1
ATOM 619 C CA . TYR A 1 78 ? 23.099 8.381 9.006 1.00 43.75 78 TYR A CA 1
ATOM 620 C C . TYR A 1 78 ? 23.198 7.232 8.001 1.00 43.75 78 TYR A C 1
ATOM 622 O O . TYR A 1 78 ? 22.293 6.414 7.845 1.00 43.75 78 TYR A O 1
ATOM 630 N N . ALA A 1 79 ? 24.308 7.226 7.265 1.00 38.16 79 ALA A N 1
ATOM 631 C CA . ALA A 1 79 ? 24.776 6.029 6.595 1.00 38.16 79 ALA A CA 1
ATOM 632 C C . ALA A 1 79 ? 25.205 5.040 7.691 1.00 38.16 79 ALA A C 1
ATOM 634 O O . ALA A 1 79 ? 26.364 4.983 8.091 1.00 38.16 79 ALA A O 1
ATOM 635 N N . ILE A 1 80 ? 24.239 4.280 8.212 1.00 37.31 80 ILE A N 1
ATOM 636 C CA . ILE A 1 80 ? 24.512 2.871 8.495 1.00 37.31 80 ILE A CA 1
ATOM 637 C C . ILE A 1 80 ? 25.021 2.305 7.157 1.00 37.31 80 ILE A C 1
ATOM 639 O O . ILE A 1 80 ? 24.435 2.663 6.130 1.00 37.31 80 ILE A O 1
ATOM 643 N N . PRO A 1 81 ? 26.111 1.521 7.125 1.00 36.09 81 PRO A N 1
ATOM 644 C CA . PRO A 1 81 ? 26.654 0.944 5.896 1.00 36.09 81 PRO A CA 1
ATOM 645 C C . PRO A 1 81 ? 25.696 -0.105 5.306 1.00 36.09 81 PRO A C 1
ATOM 647 O O . PRO A 1 81 ? 25.952 -1.295 5.382 1.00 36.09 81 PRO A O 1
ATOM 650 N N . ASP A 1 82 ? 24.577 0.369 4.762 1.00 38.19 82 ASP A N 1
ATOM 651 C CA . ASP A 1 82 ? 23.587 -0.385 3.986 1.00 38.19 82 ASP A CA 1
ATOM 652 C C . ASP A 1 82 ? 22.819 0.513 2.988 1.00 38.19 82 ASP A C 1
ATOM 654 O O . ASP A 1 82 ? 21.856 0.088 2.355 1.00 38.19 82 ASP A O 1
ATOM 658 N N . ASP A 1 83 ? 23.247 1.769 2.808 1.00 37.69 83 ASP A N 1
ATOM 659 C CA . ASP A 1 83 ? 22.848 2.597 1.665 1.00 37.69 83 ASP A CA 1
ATOM 660 C C . ASP A 1 83 ? 24.022 2.639 0.672 1.00 37.69 83 ASP A C 1
ATOM 662 O O . ASP A 1 83 ? 24.722 3.642 0.506 1.00 37.69 83 ASP A O 1
ATOM 666 N N . ALA A 1 84 ? 24.224 1.514 -0.007 1.00 35.09 84 ALA A N 1
ATOM 667 C CA . ALA A 1 84 ? 24.736 1.548 -1.365 1.00 35.09 84 ALA A CA 1
ATOM 668 C C . ALA A 1 84 ? 23.782 2.385 -2.252 1.00 35.09 84 ALA A C 1
ATOM 670 O O . ALA A 1 84 ? 22.611 2.588 -1.893 1.00 35.09 84 ALA A O 1
ATOM 671 N N . PRO A 1 85 ? 24.267 2.950 -3.375 1.00 34.88 85 PRO A N 1
ATOM 672 C CA . PRO A 1 85 ? 23.493 3.868 -4.207 1.00 34.88 85 PRO A CA 1
ATOM 673 C C . PRO A 1 85 ? 22.171 3.207 -4.602 1.00 34.88 85 PRO A C 1
ATOM 675 O O . PRO A 1 85 ? 22.107 1.989 -4.679 1.00 34.88 85 PRO A O 1
ATOM 678 N N . GLY A 1 86 ? 21.117 3.984 -4.868 1.00 42.84 86 GLY A N 1
ATOM 679 C CA . GLY A 1 86 ? 19.755 3.494 -5.146 1.00 42.84 86 GLY A CA 1
ATOM 680 C C . GLY A 1 86 ? 19.584 2.417 -6.236 1.00 42.84 86 GLY A C 1
ATOM 681 O O . GLY A 1 86 ? 18.454 1.990 -6.456 1.00 42.84 86 GLY A O 1
ATOM 682 N N . GLU A 1 87 ? 20.658 1.953 -6.871 1.00 40.66 87 GLU A N 1
ATOM 683 C CA . GLU A 1 87 ? 20.748 0.649 -7.529 1.00 40.66 87 GLU A CA 1
ATOM 684 C C . GLU A 1 87 ? 20.477 -0.526 -6.579 1.00 40.66 87 GLU A C 1
ATOM 686 O O . GLU A 1 87 ? 19.679 -1.370 -6.954 1.00 40.66 87 GLU A O 1
ATOM 691 N N . ASP A 1 88 ? 20.984 -0.557 -5.340 1.00 43.00 88 ASP A N 1
ATOM 692 C CA . ASP A 1 88 ? 20.889 -1.749 -4.470 1.00 43.00 88 ASP A CA 1
ATOM 693 C C . ASP A 1 88 ? 19.499 -1.958 -3.851 1.00 43.00 88 ASP A C 1
ATOM 695 O O . ASP A 1 88 ? 19.035 -3.088 -3.699 1.00 43.00 88 ASP A O 1
ATOM 699 N N . ARG A 1 89 ? 18.753 -0.880 -3.559 1.00 44.81 89 ARG A N 1
ATOM 700 C CA . ARG A 1 89 ? 17.332 -1.006 -3.165 1.00 44.81 89 ARG A CA 1
ATOM 701 C C . ARG A 1 89 ? 16.457 -1.427 -4.329 1.00 44.81 89 ARG A C 1
ATOM 703 O O . ARG A 1 89 ? 15.504 -2.176 -4.127 1.00 44.81 89 ARG A O 1
ATOM 710 N N . ILE A 1 90 ? 16.740 -0.908 -5.522 1.00 48.03 90 ILE A N 1
ATOM 711 C CA . ILE A 1 90 ? 16.042 -1.339 -6.727 1.00 48.03 90 ILE A CA 1
ATOM 712 C C . ILE A 1 90 ? 16.412 -2.793 -7.005 1.00 48.03 90 ILE A C 1
ATOM 714 O O . ILE A 1 90 ? 15.496 -3.565 -7.203 1.00 48.03 90 ILE A O 1
ATOM 718 N N . ALA A 1 91 ? 17.675 -3.200 -6.893 1.00 53.69 91 ALA A N 1
ATOM 719 C CA . ALA A 1 91 ? 18.126 -4.578 -7.065 1.00 53.69 91 ALA A CA 1
ATOM 720 C C . ALA A 1 91 ? 17.482 -5.522 -6.040 1.00 53.69 91 ALA A C 1
ATOM 722 O O . ALA A 1 91 ? 16.927 -6.540 -6.418 1.00 53.69 91 ALA A O 1
ATOM 723 N N . SER A 1 92 ? 17.418 -5.152 -4.757 1.00 57.50 92 SER A N 1
ATOM 724 C CA . SER A 1 92 ? 16.724 -5.950 -3.734 1.00 57.50 92 SER A CA 1
ATOM 725 C C . SER A 1 92 ? 15.216 -6.068 -3.994 1.00 57.50 92 SER A C 1
ATOM 727 O O . SER A 1 92 ? 14.622 -7.123 -3.785 1.00 57.50 92 SER A O 1
ATOM 729 N N . VAL A 1 93 ? 14.569 -4.996 -4.464 1.00 64.00 93 VAL A N 1
ATOM 730 C CA . VAL A 1 93 ? 13.141 -5.031 -4.812 1.00 64.00 93 VAL A CA 1
ATOM 731 C C . VAL A 1 93 ? 12.905 -5.765 -6.128 1.00 64.00 93 VAL A C 1
ATOM 733 O O . VAL A 1 93 ? 11.875 -6.415 -6.272 1.00 64.00 93 VAL A O 1
ATOM 736 N N . LEU A 1 94 ? 13.823 -5.653 -7.081 1.00 69.69 94 LEU A N 1
ATOM 737 C CA . LEU A 1 94 ? 13.747 -6.266 -8.396 1.00 69.69 94 LEU A CA 1
ATOM 738 C C . LEU A 1 94 ? 14.172 -7.730 -8.391 1.00 69.69 94 LEU A C 1
ATOM 740 O O . LEU A 1 94 ? 13.714 -8.449 -9.268 1.00 69.69 94 LEU A O 1
ATOM 744 N N . GLY A 1 95 ? 14.959 -8.176 -7.412 1.00 75.12 95 GLY A N 1
ATOM 745 C CA . GLY A 1 95 ? 15.621 -9.477 -7.439 1.00 75.12 95 GLY A CA 1
ATOM 746 C C . GLY A 1 95 ? 16.628 -9.530 -8.588 1.00 75.12 95 GLY A C 1
ATOM 747 O O . GLY A 1 95 ? 17.383 -8.585 -8.811 1.00 75.12 95 GLY A O 1
ATOM 748 N N . ASP A 1 96 ? 16.564 -10.597 -9.379 1.00 73.44 96 ASP A N 1
ATOM 749 C CA . ASP A 1 96 ? 17.448 -10.817 -10.533 1.00 73.44 96 ASP A CA 1
ATOM 750 C C . ASP A 1 96 ? 17.108 -9.941 -11.757 1.00 73.44 96 ASP A C 1
ATOM 752 O O . ASP A 1 96 ? 17.749 -10.027 -12.809 1.00 73.44 96 ASP A O 1
ATOM 756 N N . LEU A 1 97 ? 16.077 -9.093 -11.665 1.00 73.75 97 LEU A N 1
ATOM 757 C CA . LEU A 1 97 ? 15.623 -8.281 -12.788 1.00 73.75 97 LEU A CA 1
ATOM 758 C C . LEU A 1 97 ? 16.417 -6.971 -12.906 1.00 73.75 97 LEU A C 1
ATOM 760 O O . LEU A 1 97 ? 16.441 -6.150 -11.992 1.00 73.75 97 LEU A O 1
ATOM 764 N N . SER A 1 98 ? 16.995 -6.706 -14.081 1.00 75.00 98 SER A N 1
ATOM 765 C CA . SER A 1 98 ? 17.694 -5.438 -14.318 1.00 75.00 98 SER A CA 1
ATOM 766 C C . SER A 1 98 ? 16.730 -4.239 -14.446 1.00 75.00 98 SER A C 1
ATOM 768 O O . SER A 1 98 ? 15.592 -4.393 -14.914 1.00 75.00 98 SER A O 1
ATOM 770 N N . PRO A 1 99 ? 17.173 -3.006 -14.124 1.00 74.38 99 PRO A N 1
ATOM 771 C CA . PRO A 1 99 ? 16.371 -1.793 -14.329 1.00 74.38 99 PRO A CA 1
ATOM 772 C C . PRO A 1 99 ? 15.916 -1.592 -15.784 1.00 74.38 99 PRO A C 1
ATOM 774 O O . PRO A 1 99 ? 14.813 -1.105 -16.046 1.00 74.38 99 PRO A O 1
ATOM 777 N N . GLU A 1 100 ? 16.734 -2.006 -16.750 1.00 74.00 100 GLU A N 1
ATOM 778 C CA . GLU A 1 100 ? 16.389 -1.958 -18.173 1.00 74.00 100 GLU A CA 1
ATOM 779 C C . GLU A 1 100 ? 15.281 -2.952 -18.531 1.00 74.00 100 GLU A C 1
ATOM 781 O O . GLU A 1 100 ? 14.374 -2.630 -19.303 1.00 74.00 100 GLU A O 1
ATOM 786 N N . ALA A 1 101 ? 15.326 -4.159 -17.959 1.00 70.38 101 ALA A N 1
ATOM 787 C CA . ALA A 1 101 ? 14.273 -5.150 -18.131 1.00 70.38 101 ALA A CA 1
ATOM 788 C C . ALA A 1 101 ? 12.947 -4.648 -17.542 1.00 70.38 101 ALA A C 1
ATOM 790 O O . ALA A 1 101 ? 11.913 -4.746 -18.207 1.00 70.38 101 ALA A O 1
ATOM 791 N N . LEU A 1 102 ? 12.980 -4.000 -16.371 1.00 79.75 102 LEU A N 1
ATOM 792 C CA . LEU A 1 102 ? 11.813 -3.315 -15.812 1.00 79.75 102 LEU A CA 1
ATOM 793 C C . LEU A 1 102 ? 11.255 -2.261 -16.784 1.00 79.75 102 LEU A C 1
ATOM 795 O O . LEU A 1 102 ? 10.044 -2.203 -17.009 1.00 79.75 102 LEU A O 1
ATOM 799 N N . ALA A 1 103 ? 12.113 -1.421 -17.369 1.00 77.69 103 ALA A N 1
ATOM 800 C CA . ALA A 1 103 ? 11.681 -0.399 -18.321 1.00 77.69 103 ALA A CA 1
ATOM 801 C C . ALA A 1 103 ? 10.993 -1.017 -19.552 1.00 77.69 103 ALA A C 1
ATOM 803 O O . ALA A 1 103 ? 9.935 -0.531 -19.966 1.00 77.69 103 ALA A O 1
ATOM 804 N N . ARG A 1 104 ? 11.531 -2.126 -20.085 1.00 80.44 104 ARG A N 1
ATOM 805 C CA . ARG A 1 104 ? 10.915 -2.886 -21.188 1.00 80.44 104 ARG A CA 1
ATOM 806 C C . ARG A 1 104 ? 9.545 -3.446 -20.807 1.00 80.44 104 ARG A C 1
ATOM 808 O O . ARG A 1 104 ? 8.594 -3.271 -21.566 1.00 80.44 104 ARG A O 1
ATOM 815 N N . ILE A 1 105 ? 9.417 -4.044 -19.621 1.00 83.12 105 ILE A N 1
ATOM 816 C CA . ILE A 1 105 ? 8.145 -4.574 -19.104 1.00 83.12 105 ILE A CA 1
ATOM 817 C C . ILE A 1 105 ? 7.093 -3.465 -18.999 1.00 83.12 105 ILE A C 1
ATOM 819 O O . ILE A 1 105 ? 5.970 -3.615 -19.483 1.00 83.12 105 ILE A O 1
ATOM 823 N N . ARG A 1 106 ? 7.455 -2.314 -18.420 1.00 88.81 106 ARG A N 1
ATOM 824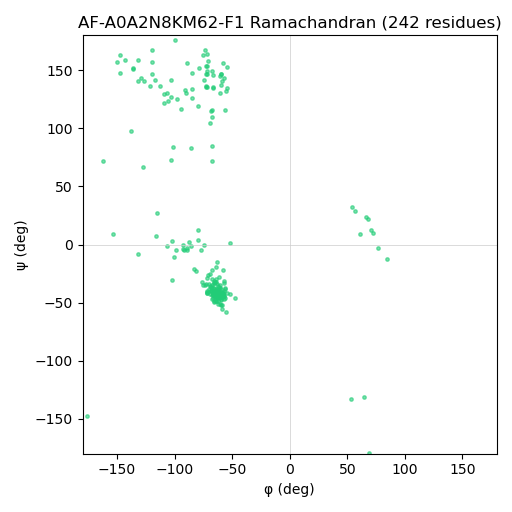 C CA . ARG A 1 106 ? 6.541 -1.169 -18.274 1.00 88.81 106 ARG A CA 1
ATOM 825 C C . ARG A 1 106 ? 6.127 -0.593 -19.628 1.00 88.81 106 ARG A C 1
ATOM 827 O O . ARG A 1 106 ? 4.958 -0.256 -19.813 1.00 88.81 106 ARG A O 1
ATOM 834 N N . ALA A 1 107 ? 7.056 -0.506 -20.581 1.00 81.62 107 ALA A N 1
ATOM 835 C CA . ALA A 1 107 ? 6.762 -0.062 -21.941 1.00 81.62 107 ALA A CA 1
ATOM 836 C C . ALA A 1 107 ? 5.817 -1.030 -22.672 1.00 81.62 107 ALA A C 1
ATOM 838 O O . ALA A 1 107 ? 4.861 -0.579 -23.305 1.00 81.62 107 ALA A O 1
ATOM 839 N N . HIS A 1 108 ? 6.034 -2.342 -22.534 1.00 84.31 108 HIS A N 1
ATOM 840 C CA . HIS A 1 108 ? 5.171 -3.373 -23.108 1.00 84.31 108 HIS A CA 1
ATOM 841 C C . HIS A 1 108 ? 3.760 -3.344 -22.504 1.00 84.31 108 HIS A C 1
ATOM 843 O O . HIS A 1 108 ? 2.774 -3.287 -23.232 1.00 84.31 108 HIS A O 1
ATOM 849 N N . ALA A 1 109 ? 3.635 -3.290 -21.175 1.00 88.00 109 ALA A N 1
ATOM 850 C CA . ALA A 1 109 ? 2.328 -3.171 -20.528 1.00 88.00 109 ALA A CA 1
ATOM 851 C C . ALA A 1 109 ? 1.584 -1.907 -20.995 1.00 88.00 109 ALA A C 1
ATOM 853 O O . ALA A 1 109 ? 0.399 -1.961 -21.321 1.00 88.00 109 ALA A O 1
ATOM 854 N N . LYS A 1 110 ? 2.297 -0.778 -21.115 1.00 91.06 110 LYS A N 1
ATOM 855 C CA . LYS A 1 110 ? 1.731 0.478 -21.620 1.00 91.06 110 LYS A CA 1
ATOM 856 C C . LYS A 1 110 ? 1.241 0.361 -23.067 1.00 91.06 110 LYS A C 1
ATOM 858 O O . LYS A 1 110 ? 0.171 0.890 -23.365 1.00 91.06 110 LYS A O 1
ATOM 863 N N . SER A 1 111 ? 1.978 -0.308 -23.958 1.00 90.62 111 SER A N 1
ATOM 864 C CA . SER A 1 111 ? 1.555 -0.479 -25.359 1.00 90.62 111 SER A CA 1
ATOM 865 C C . SER A 1 111 ? 0.299 -1.347 -25.481 1.00 90.62 111 SER A C 1
ATOM 867 O O . SER A 1 111 ? -0.568 -1.052 -26.300 1.00 90.62 111 SER A O 1
ATOM 869 N N . GLN A 1 112 ? 0.148 -2.328 -24.591 1.00 90.25 112 GLN A N 1
ATOM 870 C CA . GLN A 1 112 ? -1.050 -3.163 -24.459 1.00 90.25 112 GLN A CA 1
ATOM 871 C C . GLN A 1 112 ? -2.193 -2.482 -23.683 1.00 90.25 112 GLN A C 1
ATOM 873 O O . GLN A 1 112 ? -3.229 -3.095 -23.442 1.00 90.25 112 GLN A O 1
ATOM 878 N N . LYS A 1 113 ? -2.029 -1.210 -23.281 1.00 92.25 113 LYS A N 1
ATOM 879 C CA . LYS A 1 113 ? -2.978 -0.453 -22.440 1.00 92.25 113 LYS A CA 1
ATOM 880 C C . LYS A 1 113 ? -3.287 -1.137 -21.098 1.00 92.25 113 LYS A C 1
ATOM 882 O O . LYS A 1 113 ? -4.364 -0.948 -20.535 1.00 92.25 113 LYS A O 1
ATOM 887 N N . LEU A 1 114 ? -2.336 -1.904 -20.571 1.00 89.81 114 LEU A N 1
ATOM 888 C CA . LEU A 1 114 ? -2.432 -2.572 -19.279 1.00 89.81 114 LEU A CA 1
ATOM 889 C C . LEU A 1 114 ? -1.912 -1.671 -18.143 1.00 89.81 114 LEU A C 1
ATOM 891 O O . LEU A 1 114 ? -1.088 -0.779 -18.377 1.00 89.81 114 LEU A O 1
ATOM 895 N N . PRO A 1 115 ? -2.356 -1.894 -16.891 1.00 89.44 115 PRO A N 1
ATOM 896 C CA . PRO A 1 115 ? -1.825 -1.185 -15.730 1.00 89.44 115 PRO A CA 1
ATOM 897 C C . PRO A 1 115 ? -0.326 -1.431 -15.535 1.00 89.44 115 PRO A C 1
ATOM 899 O O . PRO A 1 115 ? 0.142 -2.550 -15.729 1.00 89.44 115 PRO A O 1
ATOM 902 N N . ASP A 1 116 ? 0.409 -0.421 -15.060 1.00 91.19 116 ASP A N 1
ATOM 903 C CA . ASP A 1 116 ? 1.845 -0.538 -14.764 1.00 91.19 116 ASP A CA 1
ATOM 904 C C . ASP A 1 116 ? 2.119 -1.697 -13.771 1.00 91.19 116 ASP A C 1
ATOM 906 O O . ASP A 1 116 ? 1.677 -1.617 -12.615 1.00 91.19 116 ASP A O 1
ATOM 910 N N . PRO A 1 117 ? 2.844 -2.757 -14.190 1.00 89.75 117 PRO A N 1
ATOM 911 C CA . PRO A 1 117 ? 3.130 -3.926 -13.358 1.00 89.75 117 PRO A CA 1
ATOM 912 C C . PRO A 1 117 ? 3.844 -3.604 -12.056 1.00 89.75 117 PRO A C 1
ATOM 914 O O . PRO A 1 117 ? 3.503 -4.145 -11.004 1.00 89.75 117 PRO A O 1
ATOM 917 N N . TYR A 1 118 ? 4.794 -2.674 -12.096 1.00 88.12 118 TYR A N 1
ATOM 918 C CA . TYR A 1 118 ? 5.560 -2.301 -10.915 1.00 88.12 118 TYR A CA 1
ATOM 919 C C . TYR A 1 118 ? 4.684 -1.577 -9.897 1.00 88.12 118 TYR A C 1
ATOM 921 O O . TYR A 1 118 ? 4.738 -1.837 -8.694 1.00 88.12 118 TYR A O 1
ATOM 929 N N . HIS A 1 119 ? 3.797 -0.707 -10.382 1.00 87.44 119 HIS A N 1
ATOM 930 C CA . HIS A 1 119 ? 2.809 -0.069 -9.523 1.00 87.44 119 HIS A CA 1
ATOM 931 C C . HIS A 1 119 ? 1.838 -1.096 -8.917 1.00 87.44 119 HIS A C 1
ATOM 933 O O . HIS A 1 119 ? 1.494 -1.001 -7.736 1.00 87.44 119 HIS A O 1
ATOM 939 N N . ALA A 1 120 ? 1.408 -2.094 -9.696 1.00 91.12 120 ALA A N 1
ATOM 940 C CA . ALA A 1 120 ? 0.537 -3.166 -9.221 1.00 91.12 120 ALA A CA 1
ATOM 941 C C . ALA A 1 120 ? 1.197 -4.018 -8.121 1.00 91.12 120 ALA A C 1
ATOM 943 O O . ALA A 1 120 ? 0.544 -4.287 -7.105 1.00 91.12 120 ALA A O 1
ATOM 944 N N . PHE A 1 121 ? 2.475 -4.366 -8.291 1.00 92.56 121 PHE A N 1
ATOM 945 C CA . PHE A 1 121 ? 3.309 -5.037 -7.292 1.00 92.56 121 PHE A CA 1
ATOM 946 C C . PHE A 1 121 ? 3.412 -4.221 -5.997 1.00 92.56 121 PHE A C 1
ATOM 948 O O . PHE A 1 121 ? 3.015 -4.692 -4.929 1.00 92.56 121 PHE A O 1
ATOM 955 N N . MET A 1 122 ? 3.842 -2.957 -6.090 1.00 87.31 122 MET A N 1
ATOM 956 C CA . MET A 1 122 ? 4.002 -2.082 -4.921 1.00 87.31 122 MET A CA 1
ATOM 957 C C . MET A 1 122 ? 2.684 -1.904 -4.165 1.00 87.31 122 MET A C 1
ATOM 959 O O . MET A 1 122 ? 2.638 -1.985 -2.937 1.00 87.31 122 MET A O 1
ATOM 963 N N . LYS A 1 123 ? 1.579 -1.737 -4.897 1.00 89.94 123 LYS A N 1
ATOM 964 C CA . LYS A 1 123 ? 0.236 -1.641 -4.319 1.00 89.94 123 LYS A CA 1
ATOM 965 C C . LYS A 1 123 ? -0.156 -2.909 -3.559 1.00 89.94 123 LYS A C 1
ATOM 967 O O . LYS A 1 123 ? -0.797 -2.801 -2.513 1.00 89.94 123 LYS A O 1
ATOM 972 N N . GLN A 1 124 ? 0.188 -4.093 -4.062 1.00 92.56 124 GLN A N 1
ATOM 973 C CA . GLN A 1 124 ? -0.081 -5.353 -3.367 1.00 92.56 124 GLN A CA 1
ATOM 974 C C . GLN A 1 124 ? 0.766 -5.471 -2.093 1.00 92.56 124 GLN A C 1
ATOM 976 O O . GLN A 1 124 ? 0.196 -5.720 -1.031 1.00 92.56 124 GLN A O 1
ATOM 981 N N . LYS A 1 125 ? 2.069 -5.176 -2.178 1.00 88.69 125 LYS A N 1
ATOM 982 C CA . LYS A 1 125 ? 3.008 -5.172 -1.044 1.00 88.69 125 LYS A CA 1
ATOM 983 C C . LYS A 1 125 ? 2.581 -4.223 0.082 1.00 88.69 125 LYS A C 1
ATOM 985 O O . LYS A 1 125 ? 2.588 -4.588 1.254 1.00 88.69 125 LYS A O 1
ATOM 990 N N . THR A 1 126 ? 2.136 -3.008 -0.243 1.00 83.88 126 THR A N 1
ATOM 991 C CA . THR A 1 126 ? 1.618 -2.070 0.771 1.00 83.88 126 THR A CA 1
ATOM 992 C C . THR A 1 126 ? 0.311 -2.563 1.396 1.00 83.88 126 THR A C 1
ATOM 994 O O . THR A 1 126 ? 0.106 -2.431 2.602 1.00 83.88 126 THR A O 1
ATOM 997 N N . ARG A 1 127 ? -0.592 -3.145 0.596 1.00 83.31 127 ARG A N 1
ATOM 998 C CA . ARG A 1 127 ? -1.880 -3.657 1.091 1.00 83.31 127 ARG A CA 1
ATOM 999 C C . ARG A 1 127 ? -1.724 -4.874 1.998 1.00 83.31 127 ARG A C 1
ATOM 1001 O O . ARG A 1 127 ? -2.497 -4.992 2.944 1.00 83.31 127 ARG A O 1
ATOM 1008 N N . SER A 1 128 ? -0.773 -5.765 1.724 1.00 87.88 128 SER A N 1
ATOM 1009 C CA . SER A 1 128 ? -0.480 -6.900 2.604 1.00 87.88 128 SER A CA 1
ATOM 1010 C C . SER A 1 128 ? 0.112 -6.423 3.929 1.00 87.88 128 SER A C 1
ATOM 1012 O O . SER A 1 128 ? -0.378 -6.832 4.978 1.00 87.88 128 SER A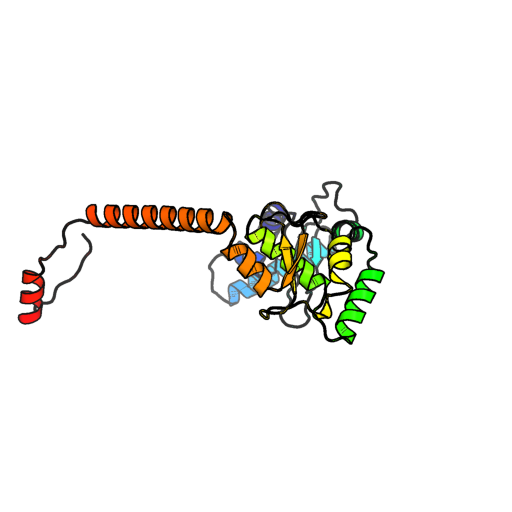 O 1
ATOM 1014 N N . ALA A 1 129 ? 1.048 -5.468 3.893 1.00 81.38 129 ALA A N 1
ATOM 1015 C CA . ALA A 1 129 ? 1.620 -4.865 5.097 1.00 81.38 129 ALA A CA 1
ATOM 1016 C C . ALA A 1 129 ? 0.543 -4.223 5.989 1.00 81.38 129 ALA A C 1
ATOM 1018 O O . ALA A 1 129 ? 0.503 -4.477 7.189 1.00 81.38 129 ALA A O 1
ATOM 1019 N N . GLY A 1 130 ? -0.403 -3.479 5.401 1.00 76.12 130 GLY A N 1
ATOM 1020 C CA . GLY A 1 130 ? -1.540 -2.907 6.136 1.00 76.12 130 GLY A CA 1
ATOM 1021 C C . GLY A 1 130 ? -2.489 -3.942 6.761 1.00 76.12 130 GLY A C 1
ATOM 1022 O O . GLY A 1 130 ? -3.293 -3.585 7.616 1.00 76.12 130 GLY A O 1
ATOM 1023 N N . ARG A 1 131 ? -2.404 -5.214 6.353 1.00 79.81 131 ARG A N 1
ATOM 1024 C CA . ARG A 1 131 ? -3.157 -6.349 6.915 1.00 79.81 131 ARG A CA 1
ATOM 1025 C C . ARG A 1 131 ? -2.313 -7.223 7.853 1.00 79.81 131 ARG A C 1
ATOM 1027 O O . ARG A 1 131 ? -2.804 -8.256 8.292 1.00 79.81 131 ARG A O 1
ATOM 1034 N N . GLY A 1 132 ? -1.055 -6.859 8.114 1.00 81.81 132 GLY A N 1
ATOM 1035 C CA . GLY A 1 132 ? -0.121 -7.693 8.878 1.00 81.81 132 GLY A CA 1
ATOM 1036 C C . GLY A 1 132 ? 0.293 -8.982 8.157 1.00 81.81 132 GLY A C 1
ATOM 1037 O O . GLY A 1 132 ? 0.688 -9.945 8.802 1.00 81.81 132 GLY A O 1
ATOM 1038 N N . ILE A 1 133 ? 0.177 -9.026 6.827 1.00 85.31 133 ILE A N 1
ATOM 1039 C CA . ILE A 1 133 ? 0.559 -10.182 6.008 1.00 85.31 133 ILE A CA 1
ATOM 1040 C C . ILE A 1 133 ? 1.956 -9.937 5.430 1.00 85.31 133 ILE A C 1
ATOM 1042 O O . ILE A 1 133 ? 2.171 -8.936 4.739 1.00 85.31 133 ILE A O 1
ATOM 1046 N N . GLY A 1 134 ? 2.880 -10.870 5.674 1.00 84.12 134 GLY A N 1
ATOM 1047 C CA . GLY A 1 134 ? 4.232 -10.834 5.114 1.00 84.12 134 GLY A CA 1
ATOM 1048 C C . GLY A 1 134 ? 4.233 -10.836 3.582 1.00 84.12 134 GLY A C 1
ATOM 1049 O O . GLY A 1 134 ? 3.348 -11.409 2.941 1.00 84.12 134 GLY A O 1
ATOM 1050 N N . PHE A 1 135 ? 5.212 -10.157 2.988 1.00 90.44 135 PHE A N 1
ATOM 1051 C CA . PHE A 1 135 ? 5.386 -10.074 1.540 1.00 90.44 135 PHE A CA 1
ATOM 1052 C C . PHE A 1 135 ? 6.871 -10.209 1.217 1.00 90.44 135 PHE A C 1
ATOM 1054 O O . PHE A 1 135 ? 7.626 -9.243 1.334 1.00 90.44 135 PHE A O 1
ATOM 1061 N N . GLU A 1 136 ? 7.258 -11.424 0.856 1.00 88.19 136 GLU A N 1
ATOM 1062 C CA . GLU A 1 136 ? 8.642 -11.877 0.692 1.00 88.19 136 GLU A CA 1
ATOM 1063 C C . GLU A 1 136 ? 9.027 -12.045 -0.782 1.00 88.19 136 GLU A C 1
ATOM 1065 O O . GLU A 1 136 ? 10.175 -12.336 -1.078 1.00 88.19 136 GLU A O 1
ATOM 1070 N N . LEU A 1 137 ? 8.094 -11.803 -1.709 1.00 80.75 137 LEU A N 1
ATOM 1071 C CA . LEU A 1 137 ? 8.386 -11.770 -3.141 1.00 80.75 137 LEU A CA 1
ATOM 1072 C C . LEU A 1 137 ? 9.164 -10.508 -3.531 1.00 80.75 137 LEU A C 1
ATOM 1074 O O . LEU A 1 137 ? 8.782 -9.377 -3.190 1.00 80.75 137 LEU A O 1
ATOM 1078 N N . THR A 1 138 ? 10.181 -10.708 -4.358 1.00 85.31 138 THR A N 1
ATOM 1079 C CA . THR A 1 138 ? 10.761 -9.686 -5.231 1.00 85.31 138 THR A CA 1
ATOM 1080 C C . THR A 1 138 ? 9.831 -9.396 -6.416 1.00 85.31 138 THR A C 1
ATOM 1082 O O . THR A 1 138 ? 8.862 -10.113 -6.685 1.00 85.31 138 THR A O 1
ATOM 1085 N N . PHE A 1 139 ? 10.093 -8.312 -7.145 1.00 85.38 139 PHE A N 1
ATOM 1086 C CA . PHE A 1 139 ? 9.361 -7.999 -8.367 1.00 85.38 139 PHE A CA 1
ATOM 1087 C C . PHE A 1 139 ? 9.664 -9.005 -9.480 1.00 85.38 139 PHE A C 1
ATOM 1089 O O . PHE A 1 139 ? 8.736 -9.314 -10.219 1.00 85.38 139 PHE A O 1
ATOM 1096 N N . ALA A 1 140 ? 10.893 -9.533 -9.591 1.00 78.50 140 ALA A N 1
ATOM 1097 C CA . ALA A 1 140 ? 11.214 -10.612 -10.532 1.00 78.50 140 ALA A CA 1
ATOM 1098 C C . ALA A 1 140 ? 10.293 -11.815 -10.325 1.00 78.50 140 ALA A C 1
ATOM 1100 O O . ALA A 1 140 ? 9.552 -12.164 -11.237 1.00 78.50 140 ALA A O 1
ATOM 1101 N N . GLU A 1 141 ? 10.271 -12.377 -9.115 1.00 80.44 141 GLU A N 1
ATOM 1102 C CA . GLU A 1 141 ? 9.465 -13.563 -8.788 1.00 80.44 141 GLU A CA 1
ATOM 1103 C C . GLU A 1 141 ? 7.969 -13.287 -8.966 1.00 80.44 141 GLU A C 1
ATOM 1105 O O . GLU A 1 141 ? 7.211 -14.106 -9.485 1.00 80.44 141 GLU A O 1
ATOM 1110 N N . TRP A 1 142 ? 7.521 -12.095 -8.564 1.00 92.38 142 TRP A N 1
ATOM 1111 C CA . TRP A 1 142 ? 6.136 -11.692 -8.763 1.00 92.38 142 TRP A CA 1
ATOM 1112 C C . TRP A 1 142 ? 5.787 -11.563 -10.249 1.00 92.38 142 TRP A C 1
ATOM 1114 O O . TRP A 1 142 ? 4.706 -11.978 -10.660 1.00 92.38 142 TRP A O 1
ATOM 1124 N N . TRP A 1 143 ? 6.673 -10.977 -11.057 1.00 89.94 143 TRP A N 1
ATOM 1125 C CA . TRP A 1 143 ? 6.450 -10.781 -12.485 1.00 89.94 143 TRP A CA 1
ATOM 1126 C C . TRP A 1 143 ? 6.524 -12.093 -13.254 1.00 89.94 143 TRP A C 1
ATOM 1128 O O . TRP A 1 143 ? 5.673 -12.317 -14.105 1.00 89.94 143 TRP A O 1
ATOM 1138 N N . GLU A 1 144 ? 7.455 -12.981 -12.917 1.00 82.94 144 GLU A N 1
ATOM 1139 C CA . GLU A 1 144 ? 7.534 -14.334 -13.471 1.00 82.94 144 GLU A CA 1
ATOM 1140 C C . GLU A 1 144 ? 6.210 -15.080 -13.284 1.00 82.94 144 GLU A C 1
ATOM 1142 O O . GLU A 1 144 ? 5.695 -15.687 -14.220 1.00 82.94 144 GLU A O 1
ATOM 1147 N N . PHE A 1 145 ? 5.593 -14.928 -12.111 1.00 82.12 145 PHE A N 1
ATOM 1148 C CA . PHE A 1 145 ? 4.293 -15.522 -11.820 1.00 82.12 145 PHE A CA 1
ATOM 1149 C C . PHE A 1 145 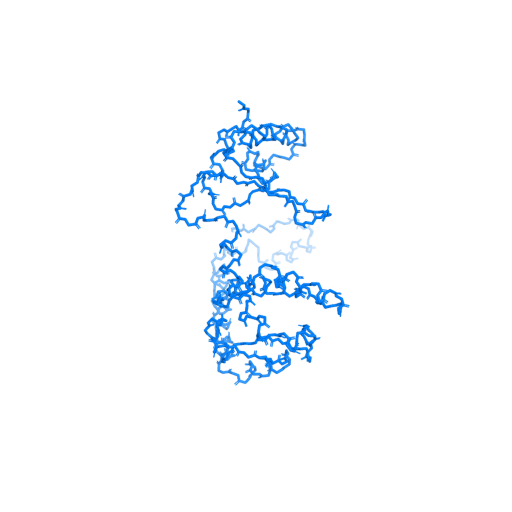? 3.128 -14.892 -12.601 1.00 82.12 145 PHE A C 1
ATOM 1151 O O . PHE A 1 145 ? 2.090 -15.522 -12.801 1.00 82.12 145 PHE A O 1
ATOM 1158 N N . TRP A 1 146 ? 3.263 -13.631 -13.016 1.00 88.50 146 TRP A N 1
ATOM 1159 C CA . TRP A 1 146 ? 2.188 -12.865 -13.645 1.00 88.50 146 TRP A CA 1
ATOM 1160 C C . TRP A 1 146 ? 2.297 -12.742 -15.161 1.00 88.50 146 TRP A C 1
ATOM 1162 O O . TRP A 1 146 ? 1.256 -12.605 -15.796 1.00 88.50 146 TRP A O 1
ATOM 1172 N N . GLN A 1 147 ? 3.496 -12.740 -15.740 1.00 86.19 147 GLN A N 1
ATOM 1173 C CA . GLN A 1 147 ? 3.767 -12.225 -17.087 1.00 86.19 147 GLN A CA 1
ATOM 1174 C C . GLN A 1 147 ? 2.847 -12.803 -18.172 1.00 86.19 147 GLN A C 1
ATOM 1176 O O . GLN A 1 147 ? 2.289 -12.038 -18.960 1.00 86.19 147 GLN A O 1
ATOM 1181 N N . ASP A 1 148 ? 2.586 -14.110 -18.139 1.00 81.25 148 ASP A N 1
ATOM 1182 C CA . ASP A 1 148 ? 1.759 -14.795 -19.141 1.00 81.25 148 ASP A CA 1
ATOM 1183 C C . ASP A 1 148 ? 0.265 -14.456 -19.012 1.00 81.25 148 ASP A C 1
ATOM 1185 O O . ASP A 1 148 ? -0.478 -14.419 -19.993 1.00 81.25 148 ASP A O 1
ATOM 1189 N N . HIS A 1 149 ? -0.183 -14.143 -17.796 1.00 89.31 149 HIS A N 1
ATOM 1190 C CA . HIS A 1 149 ? -1.594 -13.951 -17.451 1.00 89.31 149 HIS A CA 1
ATOM 1191 C C . HIS A 1 149 ? -1.913 -12.519 -17.008 1.00 89.31 149 HIS A C 1
ATOM 1193 O O . HIS A 1 149 ? -3.021 -12.229 -16.553 1.00 89.31 149 HIS A O 1
ATOM 1199 N N . TYR A 1 150 ? -0.960 -11.594 -17.130 1.00 92.31 150 TYR A N 1
ATOM 1200 C CA . TYR A 1 150 ? -1.079 -10.256 -16.554 1.00 92.31 150 TYR A CA 1
ATOM 1201 C C . TYR A 1 150 ? -2.219 -9.445 -17.181 1.00 92.31 150 TYR A C 1
ATOM 1203 O O . TYR A 1 150 ? -2.866 -8.644 -16.508 1.00 92.31 150 TYR A O 1
ATOM 1211 N N . HIS A 1 151 ? -2.519 -9.709 -18.452 1.00 88.00 151 HIS A N 1
ATOM 1212 C CA . HIS A 1 151 ? -3.645 -9.123 -19.174 1.00 88.00 151 HIS A CA 1
ATOM 1213 C C . HIS A 1 151 ? -5.020 -9.516 -18.599 1.00 88.00 151 HIS A C 1
ATOM 1215 O O . HIS A 1 151 ? -5.996 -8.811 -18.834 1.00 88.00 151 HIS A O 1
ATOM 1221 N N . LEU A 1 152 ? -5.096 -10.601 -17.820 1.00 91.50 152 LEU A N 1
ATOM 1222 C CA . LEU A 1 152 ? -6.309 -11.061 -17.134 1.00 91.50 152 LEU A CA 1
ATOM 1223 C C . LEU A 1 152 ? -6.421 -10.515 -15.704 1.00 91.50 152 LEU A C 1
ATOM 1225 O O . LEU A 1 152 ? -7.408 -10.780 -15.018 1.00 91.50 152 LEU A O 1
ATOM 1229 N N . ARG A 1 153 ? -5.412 -9.784 -15.213 1.00 92.50 153 ARG A N 1
ATOM 1230 C CA . ARG A 1 153 ? -5.412 -9.226 -13.860 1.00 92.50 153 ARG A CA 1
ATOM 1231 C C . ARG A 1 153 ? -6.390 -8.064 -13.755 1.00 92.50 153 ARG A C 1
ATOM 1233 O O . ARG A 1 153 ? -6.349 -7.131 -14.554 1.00 92.50 153 ARG A O 1
ATOM 1240 N N . GLY A 1 154 ? -7.161 -8.025 -12.674 1.00 88.12 154 GLY A N 1
ATOM 1241 C CA . GLY A 1 154 ? -8.112 -6.936 -12.495 1.00 88.12 154 GLY A CA 1
ATOM 1242 C C . GLY A 1 154 ? -8.863 -6.947 -11.174 1.00 88.12 154 GLY A C 1
ATOM 1243 O O . GLY A 1 154 ? -8.312 -7.278 -10.123 1.00 88.12 154 GLY A O 1
ATOM 1244 N N . SER A 1 155 ? -10.100 -6.468 -11.226 1.00 86.19 155 SER A N 1
ATOM 1245 C CA . SER A 1 155 ? -10.977 -6.278 -10.059 1.00 86.19 155 SER A CA 1
ATOM 1246 C C . SER A 1 155 ? -12.385 -6.835 -10.257 1.00 86.19 155 SER A C 1
ATOM 1248 O O . SER A 1 155 ? -13.169 -6.863 -9.311 1.00 86.19 155 SER A O 1
ATOM 1250 N N . GLY A 1 156 ? -12.708 -7.268 -11.473 1.00 87.81 156 GLY A N 1
ATOM 1251 C CA . GLY A 1 156 ? -13.928 -7.977 -11.799 1.00 87.81 156 GLY A CA 1
ATOM 1252 C C . GLY A 1 156 ? -13.931 -9.400 -11.234 1.00 87.81 156 GLY A C 1
ATOM 1253 O O . GLY A 1 156 ? -12.882 -9.983 -10.969 1.00 87.81 156 GLY A O 1
ATOM 1254 N N . PRO A 1 157 ? -15.116 -10.002 -11.063 1.00 81.75 157 PRO A N 1
ATOM 1255 C CA . PRO A 1 157 ? -15.261 -11.312 -10.426 1.00 81.75 157 PRO A CA 1
ATOM 1256 C C . PRO A 1 157 ? -14.533 -12.441 -11.171 1.00 81.75 157 PRO A C 1
ATOM 1258 O O . PRO A 1 157 ? -14.139 -13.418 -10.541 1.00 81.75 157 PRO A O 1
ATOM 1261 N N . ASN A 1 158 ? -14.359 -12.308 -12.486 1.00 90.69 158 ASN A N 1
ATOM 1262 C CA . ASN A 1 158 ? -13.666 -13.289 -13.324 1.00 90.69 158 ASN A CA 1
ATOM 1263 C C . ASN A 1 158 ? -12.210 -12.897 -13.609 1.00 90.69 158 ASN A C 1
ATOM 1265 O O . ASN 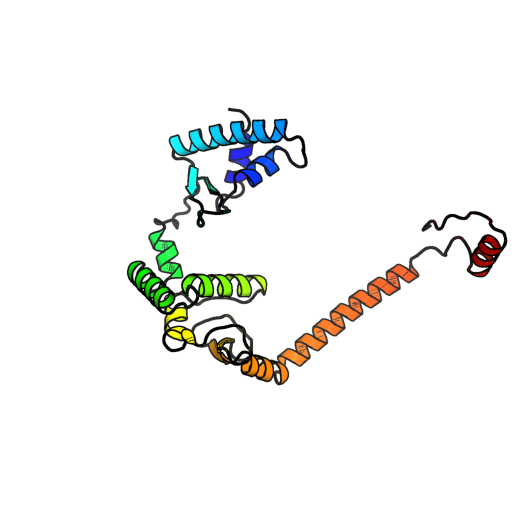A 1 158 ? -11.490 -13.675 -14.227 1.00 90.69 158 ASN A O 1
ATOM 1269 N N . ASP A 1 159 ? -11.781 -11.715 -13.167 1.00 91.94 159 ASP A N 1
ATOM 1270 C CA . ASP A 1 159 ? -10.401 -11.286 -13.332 1.00 91.94 159 ASP A CA 1
ATOM 1271 C C . ASP A 1 159 ? -9.509 -12.088 -12.384 1.00 91.94 159 ASP A C 1
ATOM 1273 O O . ASP A 1 159 ? -9.920 -12.481 -11.282 1.00 91.94 159 ASP A O 1
ATOM 1277 N N . LEU A 1 160 ? -8.266 -12.303 -12.801 1.00 92.56 160 LEU A N 1
ATOM 1278 C CA . LEU A 1 160 ? -7.283 -12.987 -11.985 1.00 92.56 160 LEU A CA 1
ATOM 1279 C C . LEU A 1 160 ? -6.781 -12.091 -10.852 1.00 92.56 160 LEU A C 1
ATOM 1281 O O . LEU A 1 160 ? -6.513 -10.894 -11.006 1.00 92.56 160 LEU A O 1
ATOM 1285 N N . CYS A 1 161 ? -6.582 -12.725 -9.706 1.00 91.88 161 CYS A N 1
ATOM 1286 C CA . CYS A 1 161 ? -5.879 -12.215 -8.548 1.00 91.88 161 CYS A CA 1
ATOM 1287 C C . CYS A 1 161 ? -4.867 -13.257 -8.053 1.00 91.88 161 CYS A C 1
ATOM 1289 O O . CYS A 1 161 ? -4.980 -14.447 -8.341 1.00 91.88 161 CYS A O 1
ATOM 1291 N N . MET A 1 162 ? -3.873 -12.793 -7.300 1.00 91.94 162 MET A N 1
ATOM 1292 C CA . MET A 1 162 ? -2.896 -13.659 -6.645 1.00 91.94 162 MET A CA 1
ATOM 1293 C C . MET A 1 162 ? -3.365 -13.924 -5.215 1.00 91.94 162 MET A C 1
ATOM 1295 O O . MET A 1 162 ? -3.483 -12.981 -4.427 1.00 91.94 162 MET A O 1
ATOM 1299 N N . GLY A 1 163 ? -3.644 -15.188 -4.910 1.00 88.06 163 GLY A N 1
ATOM 1300 C CA . GLY A 1 163 ? -3.998 -15.677 -3.579 1.00 88.06 163 GLY A CA 1
ATOM 1301 C C . GLY A 1 163 ? -2.807 -16.322 -2.868 1.00 88.06 163 GLY A C 1
ATOM 1302 O O . GLY A 1 163 ? -1.729 -16.463 -3.445 1.00 88.06 163 GLY A O 1
ATOM 1303 N N . ARG A 1 164 ? -3.016 -16.720 -1.608 1.00 88.75 164 ARG A N 1
ATOM 1304 C CA . ARG A 1 164 ? -2.084 -17.540 -0.813 1.00 88.75 164 ARG A CA 1
ATOM 1305 C C . ARG A 1 164 ? -2.750 -18.860 -0.466 1.00 88.75 164 ARG A C 1
ATOM 1307 O O . ARG A 1 164 ? -3.950 -18.856 -0.171 1.00 88.75 164 ARG A O 1
ATOM 1314 N N . TYR A 1 165 ? -2.010 -19.964 -0.482 1.00 76.19 165 TYR A N 1
ATOM 1315 C CA . TYR A 1 165 ? -2.589 -21.267 -0.156 1.00 76.19 165 TYR A CA 1
ATOM 1316 C C . TYR A 1 165 ? -3.146 -21.264 1.271 1.00 76.19 165 TYR A C 1
ATOM 1318 O O . TYR A 1 165 ? -2.511 -20.779 2.205 1.00 76.19 165 TYR A O 1
ATOM 1326 N N . GLY A 1 166 ? -4.392 -21.720 1.425 1.00 73.00 166 GLY A N 1
ATOM 1327 C CA . GLY A 1 166 ? -5.098 -21.718 2.712 1.00 73.00 166 GLY A CA 1
ATOM 1328 C C . GLY A 1 166 ? -5.316 -20.333 3.341 1.00 73.00 166 GLY A C 1
ATOM 1329 O O . GLY A 1 166 ? -5.737 -20.253 4.490 1.00 73.00 166 GLY A O 1
ATOM 1330 N N . ASP A 1 167 ? -5.027 -19.244 2.621 1.00 79.56 167 ASP A N 1
ATOM 1331 C CA . ASP A 1 167 ? -5.052 -17.866 3.122 1.00 79.56 167 ASP A CA 1
ATOM 1332 C C . ASP A 1 167 ? -4.193 -17.636 4.396 1.00 79.56 167 ASP A C 1
ATOM 1334 O O . ASP A 1 167 ? -4.499 -16.780 5.246 1.00 79.56 167 ASP A O 1
ATOM 1338 N N . THR A 1 168 ? -3.086 -18.385 4.501 1.00 78.12 168 THR A N 1
ATOM 1339 C CA . THR A 1 168 ? -2.079 -18.347 5.579 1.00 78.12 168 THR A CA 1
ATOM 1340 C C . THR A 1 168 ? -0.681 -17.985 5.046 1.00 78.12 168 THR A C 1
ATOM 1342 O O . THR A 1 168 ? -0.449 -17.938 3.839 1.00 78.12 168 THR A O 1
ATOM 1345 N N . GLY A 1 169 ? 0.253 -17.658 5.950 1.00 80.88 169 GLY A N 1
ATOM 1346 C CA . GLY A 1 169 ? 1.663 -17.388 5.614 1.00 80.88 169 GLY A CA 1
ATOM 1347 C C . GLY A 1 169 ? 1.923 -16.093 4.822 1.00 80.88 169 GLY A C 1
ATOM 1348 O O . GLY A 1 169 ? 1.005 -15.321 4.563 1.00 80.88 169 GLY A O 1
ATOM 1349 N N . PRO A 1 170 ? 3.170 -15.778 4.457 1.00 86.19 170 PRO A N 1
ATOM 1350 C CA . PRO A 1 170 ? 3.484 -14.614 3.625 1.00 86.19 170 PRO A CA 1
ATOM 1351 C C . PRO A 1 170 ? 3.129 -14.852 2.146 1.00 86.19 170 PRO A C 1
ATOM 1353 O O . PRO A 1 170 ? 2.969 -15.989 1.708 1.00 86.19 170 PRO A O 1
ATOM 1356 N N . TYR A 1 171 ? 3.036 -13.783 1.349 1.00 87.69 171 TYR A N 1
ATOM 1357 C CA . TYR A 1 171 ? 3.214 -13.911 -0.102 1.00 87.69 171 TYR A CA 1
ATOM 1358 C C . TYR A 1 171 ? 4.687 -14.230 -0.357 1.00 87.69 171 TYR A C 1
ATOM 1360 O O . TYR A 1 171 ? 5.523 -13.337 -0.237 1.00 87.69 171 TYR A O 1
ATOM 1368 N N . ALA A 1 172 ? 4.982 -15.485 -0.671 1.00 82.81 172 ALA A N 1
ATOM 1369 C CA . ALA A 1 172 ? 6.322 -16.003 -0.926 1.00 82.81 172 ALA A CA 1
ATOM 1370 C C . ALA A 1 172 ? 6.259 -17.050 -2.043 1.00 82.81 172 ALA A C 1
ATOM 1372 O O . ALA A 1 172 ? 5.191 -17.623 -2.294 1.00 82.81 172 ALA A O 1
ATOM 1373 N N . VAL A 1 173 ? 7.389 -17.314 -2.702 1.00 77.50 173 VAL A N 1
ATOM 1374 C CA . VAL A 1 173 ? 7.494 -18.406 -3.678 1.00 77.50 173 VAL A CA 1
ATOM 1375 C C . VAL A 1 173 ? 7.072 -19.714 -3.000 1.00 77.50 173 VAL A C 1
ATOM 1377 O O . VAL A 1 173 ? 7.455 -19.995 -1.868 1.00 77.50 173 VAL A O 1
ATOM 1380 N N . GLY A 1 174 ? 6.204 -20.483 -3.657 1.00 73.31 174 GLY A N 1
ATOM 1381 C CA . GLY A 1 174 ? 5.623 -21.709 -3.097 1.00 73.31 174 GLY A CA 1
ATOM 1382 C C . GLY A 1 174 ? 4.390 -21.510 -2.203 1.00 73.31 174 GLY A C 1
ATOM 1383 O O . GLY A 1 174 ? 3.676 -22.478 -1.964 1.00 73.31 174 GLY A O 1
ATOM 1384 N N . ASN A 1 175 ? 4.066 -20.282 -1.776 1.00 79.88 175 ASN A N 1
ATOM 1385 C CA . ASN A 1 175 ? 2.847 -19.973 -1.012 1.00 79.88 175 ASN A CA 1
ATOM 1386 C C . ASN A 1 175 ? 1.866 -19.055 -1.769 1.00 79.88 175 ASN A C 1
ATOM 1388 O O . ASN A 1 175 ? 1.105 -18.294 -1.168 1.00 79.88 175 ASN A O 1
ATOM 1392 N N . ILE A 1 176 ? 1.896 -19.089 -3.100 1.00 85.44 176 ILE A N 1
ATOM 1393 C CA . ILE A 1 176 ? 1.065 -18.249 -3.969 1.00 85.44 176 ILE A CA 1
ATOM 1394 C C . ILE A 1 176 ? 0.463 -19.050 -5.120 1.00 85.44 176 ILE A C 1
ATOM 1396 O O . ILE A 1 176 ? 1.049 -20.024 -5.590 1.00 85.44 176 ILE A O 1
ATOM 1400 N N . TYR A 1 177 ? -0.702 -18.610 -5.590 1.00 84.81 177 TYR A N 1
ATOM 1401 C CA . TYR A 1 177 ? -1.346 -19.126 -6.799 1.00 84.81 177 TYR A CA 1
ATOM 1402 C C . TYR A 1 177 ? -2.193 -18.047 -7.479 1.00 84.81 177 TYR A C 1
ATOM 1404 O O . TYR A 1 177 ? -2.595 -17.066 -6.844 1.00 84.81 177 TYR A O 1
ATOM 1412 N N . LEU A 1 178 ? -2.443 -18.206 -8.782 1.00 86.12 178 LEU A N 1
ATOM 1413 C CA . LEU A 1 178 ? -3.387 -17.366 -9.516 1.00 86.12 178 LEU A CA 1
ATOM 1414 C C . LEU A 1 178 ? -4.768 -18.009 -9.477 1.00 86.12 178 LEU A C 1
ATOM 1416 O O . LEU A 1 178 ? -4.932 -19.195 -9.745 1.00 86.12 178 LEU A O 1
ATOM 1420 N N . THR A 1 179 ? -5.770 -17.203 -9.164 1.00 89.31 179 THR A N 1
ATOM 1421 C CA . THR A 1 179 ? -7.173 -17.614 -9.156 1.00 89.31 179 THR A CA 1
ATOM 1422 C C . THR A 1 179 ? -8.043 -16.442 -9.563 1.00 89.31 179 THR A C 1
ATOM 1424 O O . THR A 1 179 ? -7.606 -15.292 -9.536 1.00 89.31 179 THR A O 1
ATOM 1427 N N . THR A 1 180 ? -9.287 -16.705 -9.941 1.00 91.25 180 THR A N 1
ATOM 1428 C CA . THR A 1 180 ? -10.249 -15.620 -10.151 1.00 91.25 180 THR A CA 1
ATOM 1429 C C . THR A 1 180 ? -10.675 -15.042 -8.806 1.00 91.25 180 THR A C 1
ATOM 1431 O O . THR A 1 180 ? -10.690 -15.744 -7.794 1.00 91.25 180 THR A O 1
ATOM 1434 N N . ILE A 1 181 ? -11.082 -13.773 -8.773 1.00 86.19 181 ILE A N 1
ATOM 1435 C CA . ILE A 1 181 ? -11.619 -13.169 -7.540 1.00 86.19 181 ILE A CA 1
ATOM 1436 C C . ILE A 1 181 ? -12.809 -13.978 -7.001 1.00 86.19 181 ILE A C 1
ATOM 1438 O O . ILE A 1 181 ? -12.936 -14.174 -5.791 1.00 86.19 181 ILE A O 1
ATOM 1442 N N . ARG A 1 182 ? -13.661 -14.489 -7.896 1.00 86.38 182 ARG A N 1
ATOM 1443 C CA . ARG A 1 182 ? -14.762 -15.392 -7.550 1.00 86.38 182 ARG A CA 1
ATOM 1444 C C . ARG A 1 182 ? -14.263 -16.708 -6.955 1.00 86.38 182 ARG A C 1
ATOM 1446 O O . ARG A 1 182 ? -14.816 -17.131 -5.946 1.00 86.38 182 ARG A O 1
ATOM 1453 N N . GLY A 1 183 ? -13.241 -17.322 -7.550 1.00 80.94 183 GLY A N 1
ATOM 1454 C CA . GLY A 1 183 ? -12.608 -18.539 -7.032 1.00 80.94 183 GLY A CA 1
ATOM 1455 C C . GLY A 1 183 ? -12.062 -18.326 -5.623 1.00 80.94 183 GLY A C 1
ATOM 1456 O O . GLY A 1 183 ? -12.495 -18.997 -4.696 1.00 80.94 183 GLY A O 1
ATOM 1457 N N . ASN A 1 184 ? -11.255 -17.280 -5.429 1.00 81.62 184 ASN A N 1
ATOM 1458 C CA . ASN A 1 184 ? -10.709 -16.917 -4.119 1.00 81.62 184 ASN A CA 1
ATOM 1459 C C . ASN A 1 184 ? -11.799 -16.691 -3.054 1.00 81.62 184 ASN A C 1
ATOM 1461 O O . ASN A 1 184 ? -11.623 -17.027 -1.885 1.00 81.62 184 ASN A O 1
ATOM 1465 N N . MET A 1 185 ? -12.934 -16.098 -3.440 1.00 77.44 185 MET A N 1
ATOM 1466 C CA . MET A 1 185 ? -14.075 -15.921 -2.537 1.00 77.44 185 MET A CA 1
ATOM 1467 C C . MET A 1 185 ? -14.749 -17.253 -2.192 1.00 77.44 185 MET A C 1
ATOM 1469 O O . MET A 1 185 ? -15.097 -17.470 -1.035 1.00 77.44 185 MET A O 1
ATOM 1473 N N . ALA A 1 186 ? -14.946 -18.136 -3.172 1.00 76.75 186 ALA A N 1
ATOM 1474 C CA . ALA A 1 186 ? -15.507 -19.463 -2.935 1.00 76.75 186 ALA A CA 1
ATOM 1475 C C . ALA A 1 186 ? -14.613 -20.276 -1.983 1.00 76.75 186 ALA A C 1
ATOM 1477 O O . ALA A 1 186 ? -15.118 -20.848 -1.015 1.00 76.75 186 ALA A O 1
ATOM 1478 N N . ASP A 1 187 ? -13.296 -20.216 -2.189 1.00 72.56 187 ASP A N 1
ATOM 1479 C CA . ASP A 1 187 ? -12.302 -20.861 -1.331 1.00 72.56 187 ASP A CA 1
ATOM 1480 C C . ASP A 1 187 ? -12.355 -20.302 0.099 1.00 72.56 187 ASP A C 1
ATOM 1482 O O . ASP A 1 187 ? -12.374 -21.067 1.063 1.00 72.56 187 ASP A O 1
ATOM 1486 N N . TYR A 1 188 ? -12.481 -18.977 0.264 1.00 73.88 188 TYR A N 1
ATOM 1487 C CA . TYR A 1 188 ? -12.689 -18.361 1.580 1.00 73.88 188 TYR A CA 1
ATOM 1488 C C . TYR A 1 188 ? -13.974 -18.860 2.250 1.00 73.88 188 TYR A C 1
ATOM 1490 O O . TYR A 1 188 ? -13.953 -19.241 3.421 1.00 73.88 188 TYR A O 1
ATOM 1498 N N . VAL A 1 189 ? -15.089 -18.885 1.512 1.00 70.94 189 VAL A N 1
ATOM 1499 C CA . VAL A 1 189 ? -16.400 -19.291 2.035 1.00 70.94 189 VAL A CA 1
ATOM 1500 C C . VAL A 1 189 ? -16.395 -20.730 2.554 1.00 70.94 189 VAL A C 1
ATOM 1502 O O . VAL A 1 189 ? -17.081 -20.990 3.545 1.00 70.94 189 VAL A O 1
ATOM 1505 N N . GLY A 1 190 ? -15.640 -21.625 1.912 1.00 70.31 190 GLY A N 1
ATOM 1506 C CA . GLY A 1 190 ? -15.479 -23.024 2.316 1.00 70.31 190 GLY A CA 1
ATOM 1507 C C . GLY A 1 190 ? -14.333 -23.293 3.297 1.00 70.31 190 GLY A C 1
ATOM 1508 O O . GLY A 1 190 ? -14.156 -24.432 3.720 1.00 70.31 190 GLY A O 1
ATOM 1509 N N . SER A 1 191 ? -13.540 -22.281 3.658 1.00 72.62 191 SER A N 1
ATOM 1510 C CA . SER A 1 191 ? -12.362 -22.463 4.513 1.00 72.62 191 SER A CA 1
ATOM 1511 C C . SER A 1 191 ? -12.694 -22.439 6.011 1.00 72.62 191 SER A C 1
ATOM 1513 O O . SER A 1 191 ? -13.520 -21.648 6.469 1.00 72.62 191 SER A O 1
ATOM 1515 N N . ALA A 1 192 ? -11.942 -23.209 6.808 1.00 73.56 192 ALA A N 1
ATOM 1516 C CA . ALA A 1 192 ? -11.979 -23.149 8.278 1.00 73.56 192 ALA A CA 1
ATOM 1517 C C . ALA A 1 192 ? -11.642 -21.746 8.831 1.00 73.56 192 ALA A C 1
ATOM 1519 O O . ALA A 1 192 ? -12.032 -21.379 9.940 1.00 73.56 192 ALA A O 1
ATOM 1520 N N . LYS A 1 193 ? -10.952 -20.918 8.035 1.00 70.00 193 LYS A N 1
ATOM 1521 C CA . LYS A 1 193 ? -10.646 -19.527 8.373 1.00 70.00 193 LYS A CA 1
ATOM 1522 C C . LYS A 1 193 ? -11.905 -18.677 8.549 1.00 70.00 193 LYS A C 1
ATOM 1524 O O . LYS A 1 193 ? -11.937 -17.835 9.442 1.00 70.00 193 LYS A O 1
ATOM 1529 N N . LYS A 1 194 ? -12.954 -18.908 7.754 1.00 72.88 194 LYS A N 1
ATOM 1530 C CA . LYS A 1 194 ? -14.218 -18.171 7.883 1.00 72.88 194 LYS A CA 1
ATOM 1531 C C . LYS A 1 194 ? -14.850 -18.373 9.258 1.00 72.88 194 LYS A C 1
ATOM 1533 O O . LYS A 1 194 ? -15.326 -17.411 9.853 1.00 72.88 194 LYS A O 1
ATOM 1538 N N . GLU A 1 195 ? -14.852 -19.601 9.768 1.00 73.56 195 GLU A N 1
ATOM 1539 C CA . GLU A 1 195 ? -15.399 -19.902 11.096 1.00 73.56 195 GLU A CA 1
ATOM 1540 C C . GLU A 1 195 ? -14.619 -19.171 12.194 1.00 73.56 195 GLU A C 1
ATOM 1542 O O . GLU A 1 195 ? -15.223 -18.536 13.060 1.00 73.56 195 GLU A O 1
ATOM 1547 N N . ALA A 1 196 ? -13.285 -19.166 12.102 1.00 75.25 196 ALA A N 1
ATOM 1548 C CA . ALA A 1 196 ? -12.423 -18.427 13.021 1.00 75.25 196 ALA A CA 1
ATOM 1549 C C . ALA A 1 196 ? -12.659 -16.904 12.958 1.00 75.25 196 ALA A C 1
ATOM 1551 O O . ALA A 1 196 ? -12.787 -16.251 13.996 1.00 75.25 196 ALA A O 1
ATOM 1552 N N . ASP A 1 197 ? -12.775 -16.329 11.758 1.00 70.25 197 ASP A N 1
ATOM 1553 C CA . ASP A 1 197 ? -13.060 -14.902 11.564 1.00 70.25 197 ASP A CA 1
ATOM 1554 C C . ASP A 1 197 ? -14.429 -14.511 12.146 1.00 70.25 197 ASP A C 1
ATOM 1556 O O . ASP A 1 197 ? -14.555 -13.486 12.825 1.00 70.25 197 ASP A O 1
ATOM 1560 N N . VAL A 1 198 ? -15.458 -15.339 11.927 1.00 71.94 198 VAL A N 1
ATOM 1561 C CA . VAL A 1 198 ? -16.807 -15.132 12.477 1.00 71.94 198 VAL A CA 1
ATOM 1562 C C . VAL A 1 198 ? -16.800 -15.223 14.005 1.00 71.94 198 VAL A C 1
ATOM 1564 O O . VAL A 1 198 ? -17.418 -14.383 14.667 1.00 71.94 198 VAL A O 1
ATOM 1567 N N . ALA A 1 199 ? -16.075 -16.185 14.580 1.00 76.31 199 ALA A N 1
ATOM 1568 C CA . ALA A 1 199 ? -15.917 -16.316 16.027 1.00 76.31 199 ALA A CA 1
ATOM 1569 C C . ALA A 1 199 ? -15.218 -15.088 16.634 1.00 76.31 199 ALA A C 1
ATOM 1571 O O . ALA A 1 199 ? -15.709 -14.513 17.607 1.00 76.31 199 ALA A O 1
ATOM 1572 N N . ASN A 1 200 ? -14.132 -14.616 16.015 1.00 75.12 200 ASN A N 1
ATOM 1573 C CA . ASN A 1 200 ? -13.410 -13.414 16.438 1.00 75.12 200 ASN A CA 1
ATOM 1574 C C . ASN A 1 200 ? -14.282 -12.154 16.364 1.00 75.12 200 ASN A C 1
ATOM 1576 O O . ASN A 1 200 ? -14.314 -11.362 17.309 1.00 75.12 200 ASN A O 1
ATOM 1580 N N . LEU A 1 201 ? -15.030 -11.975 15.270 1.00 70.75 201 LEU A N 1
ATOM 1581 C CA . LEU A 1 201 ? -15.965 -10.860 15.116 1.00 70.75 201 LEU A CA 1
ATOM 1582 C C . LEU A 1 201 ? -17.051 -10.884 16.200 1.00 70.75 201 LEU A C 1
ATOM 1584 O O . LEU A 1 201 ? -17.375 -9.841 16.773 1.00 70.75 201 LEU A O 1
ATOM 1588 N N . THR A 1 202 ? -17.596 -12.067 16.488 1.00 76.75 202 THR A N 1
ATOM 1589 C CA . THR A 1 202 ? -18.633 -12.266 17.509 1.00 76.75 202 THR A CA 1
ATOM 1590 C C . THR A 1 202 ? -18.098 -11.952 18.904 1.00 76.75 202 THR A C 1
ATOM 1592 O O . THR A 1 202 ? -18.740 -11.213 19.649 1.00 76.75 202 THR A O 1
ATOM 1595 N N . SER A 1 203 ? -16.894 -12.425 19.234 1.00 75.19 203 SER A N 1
ATOM 1596 C CA . SER A 1 203 ? -16.212 -12.123 20.497 1.00 75.19 203 SER A CA 1
ATOM 1597 C C . SER A 1 203 ? -15.948 -10.628 20.669 1.00 75.19 203 SER A C 1
ATOM 1599 O O . SER A 1 203 ? -16.256 -10.070 21.722 1.00 75.19 203 SER A O 1
ATOM 1601 N N . ARG A 1 204 ? -15.457 -9.948 19.622 1.00 74.00 204 ARG A N 1
ATOM 1602 C CA . ARG A 1 204 ? -15.215 -8.499 19.664 1.00 74.00 204 ARG A CA 1
ATOM 1603 C C . ARG A 1 204 ? -16.508 -7.716 19.886 1.00 74.00 204 ARG A C 1
ATOM 1605 O O . ARG A 1 204 ? -16.570 -6.893 20.792 1.00 74.00 204 ARG A O 1
ATOM 1612 N N . ARG A 1 205 ? -17.562 -8.020 19.119 1.00 73.50 205 ARG A N 1
ATOM 1613 C CA . ARG A 1 205 ? -18.882 -7.387 19.291 1.00 73.50 205 ARG A CA 1
ATOM 1614 C C . ARG A 1 205 ? -19.474 -7.650 20.670 1.00 73.50 205 ARG A C 1
ATOM 1616 O O . ARG A 1 205 ? -20.099 -6.765 21.238 1.00 73.50 205 ARG A O 1
ATOM 1623 N N . ARG A 1 206 ? -19.288 -8.851 21.220 1.00 76.44 206 ARG A N 1
ATOM 1624 C CA . ARG A 1 206 ? -19.750 -9.182 22.571 1.00 76.44 206 ARG A CA 1
ATOM 1625 C C . ARG A 1 206 ? -19.036 -8.340 23.627 1.00 76.44 206 ARG A C 1
ATOM 1627 O O . ARG A 1 206 ? -19.706 -7.825 24.512 1.00 76.44 206 ARG A O 1
ATOM 1634 N N . ALA A 1 207 ? -17.721 -8.162 23.514 1.00 75.44 207 ALA A N 1
ATOM 1635 C CA . ALA A 1 207 ? -16.963 -7.285 24.406 1.00 75.44 207 ALA A CA 1
ATOM 1636 C C . ALA A 1 207 ? -17.412 -5.817 24.288 1.00 75.44 207 ALA A C 1
ATOM 1638 O O . ALA A 1 207 ? -17.634 -5.167 25.305 1.00 75.44 207 ALA A O 1
ATOM 1639 N N . GLU A 1 208 ? -17.624 -5.319 23.063 1.00 77.31 208 GLU A N 1
ATOM 1640 C CA . GLU A 1 208 ? -18.169 -3.975 22.810 1.00 77.31 208 GLU A CA 1
ATOM 1641 C C . GLU A 1 208 ? -19.563 -3.797 23.445 1.00 77.31 208 GLU A C 1
ATOM 1643 O O . GLU A 1 208 ? -19.815 -2.795 24.110 1.00 77.31 208 GLU A O 1
ATOM 1648 N N . LEU A 1 209 ? -20.456 -4.783 23.295 1.00 74.12 209 LEU A N 1
ATOM 1649 C CA . LEU A 1 209 ? -21.800 -4.762 23.884 1.00 74.12 209 LEU A CA 1
ATOM 1650 C C . LEU A 1 209 ? -21.775 -4.811 25.414 1.00 74.12 209 LEU A C 1
ATOM 1652 O O . LEU A 1 209 ? -22.555 -4.105 26.046 1.00 74.12 209 LEU A O 1
ATOM 1656 N N . ILE A 1 210 ? -20.891 -5.617 26.007 1.00 81.69 210 ILE A N 1
ATOM 1657 C CA . ILE A 1 210 ? -20.714 -5.678 27.464 1.00 81.69 210 ILE A CA 1
ATOM 1658 C C . ILE A 1 210 ? -20.209 -4.333 27.985 1.00 81.69 210 ILE A C 1
ATOM 1660 O O . ILE A 1 210 ? -20.825 -3.776 28.885 1.00 81.69 210 ILE A O 1
ATOM 1664 N N . ALA A 1 211 ? -19.171 -3.762 27.370 1.00 81.38 211 ALA A N 1
ATOM 1665 C CA . ALA A 1 211 ? -18.653 -2.450 27.755 1.00 81.38 211 ALA A CA 1
ATOM 1666 C C . ALA A 1 211 ? -19.721 -1.349 27.621 1.00 81.38 211 ALA A C 1
ATOM 1668 O O . ALA A 1 211 ? -19.823 -0.457 28.462 1.00 81.38 211 ALA A O 1
ATOM 1669 N N . MET A 1 212 ? -20.558 -1.422 26.583 1.00 73.62 212 MET A N 1
ATOM 1670 C CA . MET A 1 212 ? -21.670 -0.495 26.388 1.00 73.62 212 MET A CA 1
ATOM 1671 C C . MET A 1 212 ? -22.766 -0.684 27.450 1.00 73.62 212 MET A C 1
ATOM 1673 O O . MET A 1 212 ? -23.301 0.305 27.949 1.00 73.62 212 MET A O 1
ATOM 1677 N N . ALA A 1 213 ? -23.072 -1.925 27.838 1.00 73.06 213 ALA A N 1
ATOM 1678 C CA . ALA A 1 213 ? -24.016 -2.229 28.912 1.00 73.06 213 ALA A CA 1
ATOM 1679 C C . ALA A 1 213 ? -23.496 -1.775 30.287 1.00 73.06 213 ALA A C 1
ATOM 1681 O O . ALA A 1 213 ? -24.244 -1.160 31.042 1.00 73.06 213 ALA A O 1
ATOM 1682 N N . GLU A 1 214 ? -22.215 -1.996 30.589 1.00 82.19 214 GLU A N 1
ATOM 1683 C CA . GLU A 1 214 ? -21.554 -1.499 31.803 1.00 82.19 214 GLU A CA 1
ATOM 1684 C C . GLU A 1 214 ? -21.547 0.032 31.852 1.00 82.19 214 GLU A C 1
ATOM 1686 O O . GLU A 1 214 ? -21.856 0.625 32.884 1.00 82.19 214 GLU A O 1
ATOM 1691 N N . ALA A 1 215 ? -21.268 0.697 30.727 1.00 79.19 215 ALA A N 1
ATOM 1692 C CA . ALA A 1 215 ? -21.336 2.153 30.637 1.00 79.19 215 ALA A CA 1
ATOM 1693 C C . ALA A 1 215 ? -22.755 2.690 30.888 1.00 79.19 215 ALA A C 1
ATOM 1695 O O . ALA A 1 215 ? -22.907 3.755 31.480 1.00 79.19 215 ALA A O 1
ATOM 1696 N N . VAL A 1 216 ? -23.794 1.968 30.455 1.00 77.81 216 VAL A N 1
ATOM 1697 C CA . VAL A 1 216 ? -25.194 2.323 30.738 1.00 77.81 216 VAL A CA 1
ATOM 1698 C C . VAL A 1 216 ? -25.547 2.065 32.204 1.00 77.81 216 VAL A C 1
ATOM 1700 O O . VAL A 1 216 ? -26.189 2.914 32.812 1.00 77.81 216 VAL A O 1
ATOM 1703 N N . ALA A 1 217 ? -25.107 0.947 32.785 1.00 76.00 217 ALA A N 1
ATOM 1704 C CA . ALA A 1 217 ? -25.350 0.616 34.190 1.00 76.00 217 ALA A CA 1
ATOM 1705 C C . ALA A 1 217 ? -24.682 1.609 35.157 1.00 76.00 217 ALA A C 1
ATOM 1707 O O . ALA A 1 217 ? -25.224 1.891 36.221 1.00 76.00 217 ALA A O 1
ATOM 1708 N N . ASN A 1 218 ? -23.534 2.168 34.764 1.00 79.06 218 ASN A N 1
ATOM 1709 C CA . ASN A 1 218 ? -22.797 3.164 35.539 1.00 79.06 218 ASN A CA 1
ATOM 1710 C C . ASN A 1 218 ? -23.244 4.613 35.275 1.00 79.06 218 ASN A C 1
ATOM 1712 O O . ASN A 1 218 ? -22.650 5.537 35.834 1.00 79.06 218 ASN A O 1
ATOM 1716 N N . ARG A 1 219 ? -24.259 4.853 34.430 1.00 72.50 219 ARG A N 1
ATOM 1717 C CA . ARG A 1 219 ? -24.807 6.207 34.277 1.00 72.50 219 ARG A CA 1
ATOM 1718 C C . ARG A 1 219 ? -25.603 6.591 35.521 1.00 72.50 219 ARG A C 1
ATOM 1720 O O . ARG A 1 219 ? -26.420 5.792 35.983 1.00 72.50 219 ARG A O 1
ATOM 1727 N N . PRO A 1 220 ? -25.432 7.819 36.032 1.00 74.06 220 PRO A N 1
ATOM 1728 C CA . PRO A 1 220 ? -26.318 8.321 37.063 1.00 74.06 220 PRO A CA 1
ATOM 1729 C C . PRO A 1 220 ? -27.764 8.336 36.543 1.00 74.06 220 PRO A C 1
ATOM 1731 O O . PRO A 1 220 ? -27.996 8.523 35.341 1.00 74.06 220 PRO A O 1
ATOM 1734 N N . PRO A 1 221 ? -28.746 8.096 37.429 1.00 74.06 221 PRO A N 1
ATOM 1735 C CA . PRO A 1 221 ? -30.144 8.081 37.040 1.00 74.06 221 PRO A CA 1
ATOM 1736 C C . PRO A 1 221 ? -30.522 9.423 36.395 1.00 74.06 221 PRO A C 1
ATOM 1738 O O . PRO A 1 221 ? -30.017 10.472 36.814 1.00 74.06 221 PRO A O 1
ATOM 1741 N N . PRO A 1 222 ? -31.390 9.406 35.368 1.00 75.94 222 PRO A N 1
ATOM 1742 C CA . PRO A 1 222 ? -31.801 10.625 34.689 1.00 75.94 222 PRO A CA 1
ATOM 1743 C C . PRO A 1 222 ? -32.443 11.598 35.683 1.00 75.94 222 PRO A C 1
ATOM 1745 O O . PRO A 1 222 ? -33.203 11.192 36.560 1.00 75.94 222 PRO A O 1
ATOM 1748 N N . GLN A 1 223 ? -32.147 12.890 35.520 1.00 80.50 223 GLN A N 1
ATOM 1749 C CA . GLN A 1 223 ? -32.623 13.962 36.403 1.00 80.50 223 GLN A CA 1
ATOM 1750 C C . GLN A 1 223 ? -34.156 14.016 36.517 1.00 80.50 223 GLN A C 1
ATOM 1752 O O . GLN A 1 223 ? -34.685 14.398 37.559 1.00 80.50 223 GLN A O 1
ATOM 1757 N N . TYR A 1 224 ? -34.854 13.635 35.447 1.00 83.38 224 TYR A N 1
ATOM 1758 C CA . TYR A 1 224 ? -36.308 13.625 35.370 1.00 83.38 224 TYR A CA 1
ATOM 1759 C C . TYR A 1 224 ? -36.800 12.248 34.930 1.00 83.38 224 TYR A C 1
ATOM 1761 O O . TYR A 1 224 ? -36.216 11.628 34.036 1.00 83.38 224 TYR A O 1
ATOM 1769 N N . THR A 1 225 ? -37.898 11.782 35.524 1.00 86.38 225 THR A N 1
ATOM 1770 C CA . THR A 1 225 ? -38.598 10.588 35.042 1.00 86.38 225 THR A CA 1
ATOM 1771 C C . THR A 1 225 ? -39.320 10.879 33.730 1.00 86.38 225 THR A C 1
ATOM 1773 O O . THR A 1 225 ? -39.554 12.032 33.354 1.00 86.38 225 THR A O 1
ATOM 1776 N N . TYR A 1 226 ? -39.714 9.820 33.031 1.00 84.94 226 TYR A N 1
ATOM 1777 C CA . TYR A 1 226 ? -40.465 9.932 31.786 1.00 84.94 226 TYR A CA 1
ATOM 1778 C C . TYR A 1 226 ? -41.767 10.728 31.959 1.00 84.94 226 TYR A C 1
ATOM 1780 O O . TYR A 1 226 ? -42.061 11.621 31.166 1.00 84.94 226 TYR A O 1
ATOM 1788 N N . GLU A 1 227 ? -42.513 10.461 33.030 1.00 91.06 227 GLU A N 1
ATOM 1789 C CA . GLU A 1 227 ? -43.777 11.133 33.340 1.00 91.06 227 GLU A CA 1
ATOM 1790 C C . GLU A 1 227 ? -43.559 12.619 33.646 1.00 91.06 227 GLU A C 1
ATOM 1792 O O . GLU A 1 227 ? -44.351 13.461 33.225 1.00 91.06 227 GLU A O 1
ATOM 1797 N N . GLN A 1 228 ? -42.462 12.956 34.334 1.00 86.12 228 GLN A N 1
ATOM 1798 C CA . GLN A 1 228 ? -42.091 14.342 34.624 1.00 86.12 228 GLN A CA 1
ATOM 1799 C C . GLN A 1 228 ? -41.761 15.106 33.339 1.00 86.12 228 GLN A C 1
ATOM 1801 O O . GLN A 1 228 ? -42.264 16.211 33.144 1.00 86.12 228 GLN A O 1
ATOM 1806 N N . VAL A 1 229 ? -40.990 14.500 32.430 1.00 85.31 229 VAL A N 1
ATOM 1807 C CA . VAL A 1 229 ? -40.678 15.093 31.120 1.00 85.31 229 VAL A CA 1
ATOM 1808 C C . VAL A 1 229 ? -41.944 15.263 30.279 1.00 85.31 229 VAL A C 1
ATOM 1810 O O . VAL A 1 229 ? -42.160 16.329 29.700 1.00 85.31 229 VAL A O 1
ATOM 1813 N N . GLN A 1 230 ? -42.823 14.256 30.239 1.00 89.75 230 GLN A N 1
ATOM 1814 C CA . GLN A 1 230 ? -44.105 14.359 29.536 1.00 89.75 230 GLN A CA 1
ATOM 1815 C C . GLN A 1 230 ? -44.985 15.483 30.096 1.00 89.75 230 GLN A C 1
ATOM 1817 O O . GLN A 1 230 ? -45.586 16.235 29.326 1.00 89.75 230 GLN A O 1
ATOM 1822 N N . ALA A 1 231 ? -45.052 15.624 31.421 1.00 89.25 231 ALA A N 1
ATOM 1823 C CA . ALA A 1 231 ? -45.803 16.691 32.070 1.00 89.25 231 ALA A CA 1
ATOM 1824 C C . ALA A 1 231 ? -45.212 18.076 31.760 1.00 89.25 231 ALA A C 1
ATOM 1826 O O . ALA A 1 231 ? -45.960 18.988 31.414 1.00 89.25 231 ALA A O 1
ATOM 1827 N N . MET A 1 232 ? -43.884 18.226 31.810 1.00 89.31 232 MET A N 1
ATOM 1828 C CA . MET A 1 232 ? -43.191 19.477 31.474 1.00 89.31 232 MET A CA 1
ATOM 1829 C C . MET A 1 232 ? -43.434 19.894 30.022 1.00 89.31 232 MET A C 1
ATOM 1831 O O . MET A 1 232 ? -43.800 21.041 29.776 1.00 89.31 232 MET A O 1
ATOM 1835 N N . LEU A 1 233 ? -43.332 18.955 29.074 1.00 88.19 233 LEU A N 1
ATOM 1836 C CA . LEU A 1 233 ? 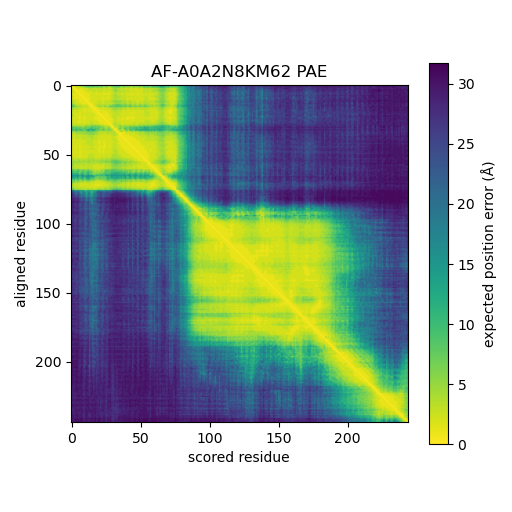-43.642 19.200 27.661 1.00 88.19 233 LEU A CA 1
ATOM 1837 C C . LEU A 1 233 ? -45.094 19.646 27.464 1.00 88.19 233 LEU A C 1
ATOM 1839 O O . LEU A 1 233 ? -45.352 20.613 26.750 1.00 88.19 233 LEU A O 1
ATOM 1843 N N . LYS A 1 234 ? -46.045 18.972 28.120 1.00 91.50 234 LYS A N 1
ATOM 1844 C CA . LYS A 1 234 ? -47.478 19.288 28.016 1.00 91.50 234 LYS A CA 1
ATOM 1845 C C . LYS A 1 234 ? -47.825 20.658 28.605 1.00 91.50 234 LYS A C 1
ATOM 1847 O O . LYS A 1 234 ? -48.753 21.305 28.131 1.00 91.50 234 LYS A O 1
ATOM 1852 N N . LEU A 1 235 ? -47.088 21.086 29.627 1.00 91.12 235 LEU A N 1
ATOM 1853 C CA . LEU A 1 235 ? -47.271 22.365 30.314 1.00 91.12 235 LEU A CA 1
ATOM 1854 C C . LEU A 1 235 ? -46.404 23.497 29.734 1.00 91.12 235 LEU A C 1
ATOM 1856 O O . LEU A 1 235 ? -46.476 24.618 30.228 1.00 91.12 235 LEU A O 1
ATOM 1860 N N . GLY A 1 236 ? -45.589 23.227 28.708 1.00 89.38 236 GLY A N 1
ATOM 1861 C CA . GLY A 1 236 ? -44.676 24.215 28.124 1.00 89.38 236 GLY A CA 1
ATOM 1862 C C . GLY A 1 236 ? -43.560 24.663 29.075 1.00 89.38 236 GLY A C 1
ATOM 1863 O O . GLY A 1 236 ? -43.022 25.756 28.914 1.00 89.38 236 GLY A O 1
ATOM 1864 N N . ILE A 1 237 ? -43.221 23.843 30.074 1.00 87.12 237 ILE A N 1
ATOM 1865 C CA . ILE A 1 237 ? -42.161 24.131 31.041 1.00 87.12 237 ILE A CA 1
ATOM 1866 C C . ILE A 1 237 ? -40.815 23.807 30.379 1.00 87.12 237 ILE A C 1
ATOM 1868 O O . ILE A 1 237 ? -40.591 22.650 30.010 1.00 87.12 237 ILE A O 1
ATOM 1872 N N . PRO A 1 238 ? -39.905 24.783 30.218 1.00 83.25 238 PRO A N 1
ATOM 1873 C CA . PRO A 1 238 ? -38.571 24.508 29.704 1.00 83.25 238 PRO A CA 1
ATOM 1874 C C . PRO A 1 238 ? -37.780 23.651 30.701 1.00 83.25 238 PRO A C 1
ATOM 1876 O O . PRO A 1 238 ? -37.773 23.923 31.901 1.00 83.25 238 PRO A O 1
ATOM 1879 N N . PHE A 1 239 ? -37.097 22.624 30.196 1.00 80.75 239 PHE A N 1
ATOM 1880 C CA . PHE A 1 239 ? -36.215 21.754 30.975 1.00 80.75 239 PHE A CA 1
ATOM 1881 C C . PHE A 1 239 ? -34.917 21.490 30.208 1.00 80.75 239 PHE A C 1
ATOM 1883 O O . PHE A 1 239 ? -34.894 21.497 28.976 1.00 80.75 239 PHE A O 1
ATOM 1890 N N . GLU A 1 240 ? -33.833 21.243 30.942 1.00 76.38 240 GLU A N 1
ATOM 1891 C CA . GLU A 1 240 ? -32.543 20.864 30.368 1.00 76.38 240 GLU A CA 1
ATOM 1892 C C . GLU A 1 240 ? -32.281 19.376 30.610 1.00 76.38 240 GLU A C 1
ATOM 1894 O O . GLU A 1 240 ? -32.377 18.892 31.735 1.00 76.38 240 GLU A O 1
ATOM 1899 N N . LEU A 1 241 ? -31.912 18.644 29.558 1.00 66.38 241 LEU A N 1
ATOM 1900 C CA . LEU A 1 241 ? -31.404 17.278 29.679 1.00 66.38 241 LEU A CA 1
ATOM 1901 C C . LEU A 1 241 ? -29.899 17.347 29.939 1.00 66.38 241 LEU A C 1
ATOM 1903 O O . LEU A 1 241 ? -29.097 17.267 29.008 1.00 66.38 241 LEU A O 1
ATOM 1907 N N . ARG A 1 242 ? -29.499 17.540 31.197 1.00 59.16 242 ARG A N 1
ATOM 1908 C CA . ARG A 1 242 ? -28.090 17.390 31.576 1.00 59.16 242 ARG A CA 1
ATOM 1909 C C . ARG A 1 242 ? -27.801 15.921 31.864 1.00 59.16 242 ARG A C 1
ATOM 1911 O O . ARG A 1 242 ? -28.570 15.258 32.556 1.00 59.16 242 ARG A O 1
ATOM 1918 N N . ALA A 1 243 ? -26.690 15.418 31.330 1.00 52.34 243 ALA A N 1
ATOM 1919 C CA . ALA A 1 243 ? -26.076 14.219 31.882 1.00 52.34 243 ALA A CA 1
ATOM 1920 C C . ALA A 1 243 ? -25.546 14.607 33.268 1.00 52.34 243 ALA A C 1
ATOM 1922 O O . ALA A 1 243 ? -24.727 15.524 33.361 1.00 52.34 243 ALA A O 1
ATOM 1923 N N . THR A 1 244 ? -26.097 14.005 34.321 1.00 54.41 244 THR A N 1
ATOM 1924 C CA . THR A 1 244 ? -25.520 14.064 35.667 1.00 54.41 244 THR A CA 1
ATOM 1925 C C . THR A 1 244 ? -24.152 13.395 35.699 1.00 54.41 244 THR A C 1
ATOM 1927 O O . THR A 1 244 ? -23.882 12.532 34.828 1.00 54.41 244 THR A O 1
#